Protein AF-A0A505I9N9-F1 (afdb_monomer_lite)

Radius of gyration: 28.39 Å; chains: 1; bounding box: 57×58×80 Å

Foldseek 3Di:
DDDDPPPPPDPDPVVVVCVPVVVVLVVLVVVQVVVQVVVVVVPDPDDDQPDPLSVLLVVLLVLLVCCQVVVQADDPVVSVVSLVVSLVCLVQVVSHSDSVPPDPDDDDPPPPPPPPPDDDDPDDDPPDCDPVVVVVCCLVVCVVVCCVVVNPPTCSVVVVVVVVVVPPPPDPPVPDPPDDSSVSSNVSSVVSVPDDGHYPPVCVVVVVCVVVVVVPDD

Sequence (218 aa):
MALQGVEQTILRDPALFYWIVFPITVVMILTGILRHYATVLMNNPPKPASTLAESRERLGLIRGVNLRNNASVLSKESFEMRKNYLVSAYQSGAFLKDPAMKLPFPLTIRFKSMLQSGVMTRDLDVRWVSSLSWYFLNLFGLQSVFGFILGSDNAANHMASQMASMNPAAGINPFQPGQDPDKLYQSEAENLEVIEHFCILDGVEERVLAHYAGRKSY

InterPro domains:
  IPR002809 Integral membrane protein EMC3/TMCO1-like [PF01956] (10-92)
  IPR002809 Integral membrane protein EMC3/TMCO1-like [PF01956] (100-154)
  IPR002809 Integral membrane protein EMC3/TMCO1-like [SM01415] (9-154)
  IPR008568 ER membrane protein complex subunit 3 [PIRSF010045] (6-212)
  IPR008568 ER membrane protein complex subunit 3 [PTHR13116] (100-212)

Structure (mmCIF, N/CA/C/O backbone):
data_AF-A0A505I9N9-F1
#
_entry.id   AF-A0A505I9N9-F1
#
loop_
_atom_site.group_PDB
_atom_site.id
_atom_site.type_symbol
_atom_site.label_atom_id
_atom_site.label_alt_id
_atom_site.label_comp_id
_atom_site.label_asym_id
_atom_site.label_entity_id
_atom_site.label_seq_id
_atom_site.pdbx_PDB_ins_code
_atom_site.Cartn_x
_atom_site.Cartn_y
_atom_site.Cartn_z
_atom_site.occupancy
_atom_site.B_iso_or_equiv
_atom_site.auth_seq_id
_atom_site.auth_comp_id
_atom_site.auth_asym_id
_atom_site.auth_atom_id
_atom_site.pdbx_PDB_model_num
ATOM 1 N N . MET A 1 1 ? -15.955 17.549 -60.216 1.00 35.88 1 MET A N 1
ATOM 2 C CA . MET A 1 1 ? -14.535 17.651 -60.611 1.00 35.88 1 MET A CA 1
ATOM 3 C C . MET A 1 1 ? -13.714 17.190 -59.411 1.00 35.88 1 MET A C 1
ATOM 5 O O . MET A 1 1 ? -13.469 17.977 -58.510 1.00 35.88 1 MET A O 1
ATOM 9 N N . ALA A 1 2 ? -13.463 15.882 -59.307 1.00 37.84 2 ALA A N 1
ATOM 10 C CA . ALA A 1 2 ? -12.734 15.288 -58.187 1.00 37.84 2 ALA A CA 1
ATOM 11 C C . ALA A 1 2 ? -11.258 15.175 -58.581 1.00 37.84 2 ALA A C 1
ATOM 13 O O . ALA A 1 2 ? -10.944 14.596 -59.618 1.00 37.84 2 ALA A O 1
ATOM 14 N N . LEU A 1 3 ? -10.378 15.781 -57.784 1.00 44.88 3 LEU A N 1
ATOM 15 C CA . LEU A 1 3 ? -8.932 15.707 -57.953 1.00 44.88 3 LEU A CA 1
ATOM 16 C C . LEU A 1 3 ? -8.491 14.254 -57.732 1.00 44.88 3 LEU A C 1
ATOM 18 O O . LEU A 1 3 ? -8.543 13.754 -56.610 1.00 44.88 3 LEU A O 1
ATOM 22 N N . GLN A 1 4 ? -8.092 13.576 -58.811 1.00 42.41 4 GLN A N 1
ATOM 23 C CA . GLN A 1 4 ? -7.375 12.305 -58.747 1.00 42.41 4 GLN A CA 1
ATOM 24 C C . GLN A 1 4 ? -6.098 12.519 -57.931 1.00 42.41 4 GLN A C 1
ATOM 26 O O . GLN A 1 4 ? -5.208 13.268 -58.334 1.00 42.41 4 GLN A O 1
ATOM 31 N N . GLY A 1 5 ? -6.034 11.887 -56.759 1.00 50.38 5 GLY A N 1
ATOM 32 C CA . GLY A 1 5 ? -4.816 11.810 -55.969 1.00 50.38 5 GLY A CA 1
ATOM 33 C C . GLY A 1 5 ? -3.746 11.097 -56.784 1.00 50.38 5 GLY A C 1
ATOM 34 O O . GLY A 1 5 ? -3.932 9.954 -57.191 1.00 50.38 5 GLY A O 1
ATOM 35 N N . VAL A 1 6 ? -2.646 11.792 -57.049 1.00 47.50 6 VAL A N 1
ATOM 36 C CA . VAL A 1 6 ? -1.442 11.200 -57.625 1.00 47.50 6 VAL A CA 1
ATOM 37 C C . VAL A 1 6 ? -0.911 10.193 -56.604 1.00 47.50 6 VAL A C 1
ATOM 39 O O . VAL A 1 6 ? -0.350 10.585 -55.581 1.00 47.50 6 VAL A O 1
ATOM 42 N N . GLU A 1 7 ? -1.111 8.899 -56.853 1.00 53.31 7 GLU A N 1
ATOM 43 C CA . GLU A 1 7 ? -0.366 7.843 -56.171 1.00 53.31 7 GLU A CA 1
ATOM 44 C C . GLU A 1 7 ? 1.106 8.007 -56.571 1.00 53.31 7 GLU A C 1
ATOM 46 O O . GLU A 1 7 ? 1.534 7.601 -57.650 1.00 53.31 7 GLU A O 1
ATOM 51 N N . GLN A 1 8 ? 1.896 8.685 -55.736 1.00 48.91 8 GLN A N 1
ATOM 52 C CA . GLN A 1 8 ? 3.347 8.705 -55.895 1.00 48.91 8 GLN A CA 1
ATOM 53 C C . GLN A 1 8 ? 3.897 7.323 -55.526 1.00 48.91 8 GLN A C 1
ATOM 55 O O . GLN A 1 8 ? 4.336 7.080 -54.402 1.00 48.91 8 GLN A O 1
ATOM 60 N N . THR A 1 9 ? 3.902 6.409 -56.492 1.00 51.16 9 THR A N 1
ATOM 61 C CA . THR A 1 9 ? 4.679 5.170 -56.443 1.00 51.16 9 THR A CA 1
ATOM 62 C C . THR A 1 9 ? 6.155 5.505 -56.636 1.00 51.16 9 THR A C 1
ATOM 64 O O . THR A 1 9 ? 6.711 5.371 -57.726 1.00 51.16 9 THR A O 1
ATOM 67 N N . ILE A 1 10 ? 6.813 5.971 -55.573 1.00 57.69 10 ILE A N 1
ATOM 68 C CA . ILE A 1 10 ? 8.276 5.910 -55.508 1.00 57.69 10 ILE A CA 1
ATOM 69 C C . ILE A 1 10 ? 8.641 4.424 -55.570 1.00 57.69 10 ILE A C 1
ATOM 71 O O . ILE A 1 10 ? 8.222 3.659 -54.698 1.00 57.69 10 ILE A O 1
ATOM 75 N N . LEU A 1 11 ? 9.412 4.019 -56.586 1.00 54.50 11 LEU A N 1
ATOM 76 C CA . LEU A 1 11 ? 10.089 2.721 -56.626 1.00 54.50 11 LEU A CA 1
ATOM 77 C C . LEU A 1 11 ? 11.039 2.655 -55.423 1.00 54.50 11 LEU A C 1
ATOM 79 O O . LEU A 1 11 ? 12.182 3.103 -55.477 1.00 54.50 11 LEU A O 1
ATOM 83 N N . ARG A 1 12 ? 10.536 2.165 -54.291 1.00 58.75 12 ARG A N 1
ATOM 84 C CA . ARG A 1 12 ? 11.362 1.841 -53.132 1.00 58.75 12 ARG A CA 1
ATOM 85 C C . ARG A 1 12 ? 12.052 0.532 -53.463 1.00 58.75 12 ARG A C 1
ATOM 87 O O . ARG A 1 12 ? 11.362 -0.467 -53.634 1.00 58.75 12 ARG A O 1
ATOM 94 N N . ASP A 1 13 ? 13.377 0.554 -53.579 1.00 67.44 13 ASP A N 1
ATOM 95 C CA . ASP A 1 13 ? 14.169 -0.664 -53.740 1.00 67.44 13 ASP A CA 1
ATOM 96 C C . ASP A 1 13 ? 13.852 -1.622 -52.570 1.00 67.44 13 ASP A C 1
ATOM 98 O O . ASP A 1 13 ? 14.182 -1.309 -51.417 1.00 67.44 13 ASP A O 1
ATOM 102 N N . PRO A 1 14 ? 13.176 -2.761 -52.824 1.00 67.62 14 PRO A N 1
ATOM 103 C CA . PRO A 1 14 ? 12.768 -3.681 -51.769 1.00 67.62 14 PRO A CA 1
ATOM 104 C C . PRO A 1 14 ? 13.967 -4.262 -51.022 1.00 67.62 14 PRO A C 1
ATOM 106 O O . PRO A 1 14 ? 13.861 -4.551 -49.831 1.00 67.62 14 PRO A O 1
ATOM 109 N N . ALA A 1 15 ? 15.121 -4.391 -51.685 1.00 72.12 15 ALA A N 1
ATOM 110 C CA . ALA A 1 15 ? 16.319 -4.938 -51.069 1.00 72.12 15 ALA A CA 1
ATOM 111 C C . ALA A 1 15 ? 16.782 -4.049 -49.906 1.00 72.12 15 ALA A C 1
ATOM 113 O O . ALA A 1 15 ? 16.966 -4.539 -48.793 1.00 72.12 15 ALA A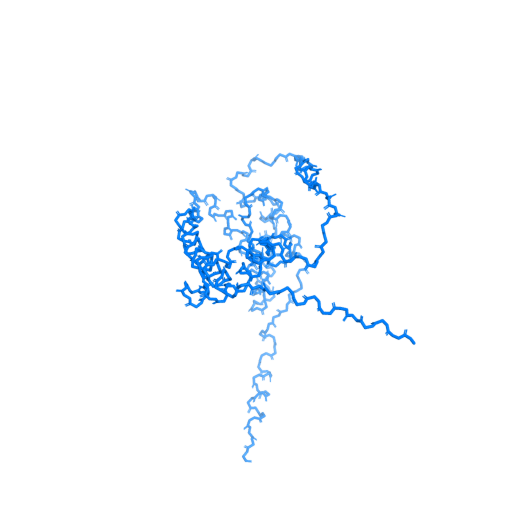 O 1
ATOM 114 N N . LEU A 1 16 ? 16.886 -2.735 -50.123 1.00 67.50 16 LEU A N 1
ATOM 115 C CA . LEU A 1 16 ? 17.290 -1.764 -49.099 1.00 67.50 16 LEU A CA 1
ATOM 116 C C . LEU A 1 16 ? 16.379 -1.786 -47.862 1.00 67.50 16 LEU A C 1
ATOM 118 O O . LEU A 1 16 ? 16.861 -1.612 -46.744 1.00 67.50 16 LEU A O 1
ATOM 122 N N . PHE A 1 17 ? 15.082 -2.062 -48.029 1.00 66.50 17 PHE A N 1
ATOM 123 C CA . PHE A 1 17 ? 14.156 -2.204 -46.904 1.00 66.50 17 PHE A CA 1
ATOM 124 C C . PHE A 1 17 ? 14.459 -3.452 -46.063 1.00 66.50 17 PHE A C 1
ATOM 126 O O . PHE A 1 17 ? 14.579 -3.338 -44.846 1.00 66.50 17 PHE A O 1
ATOM 133 N N . TYR A 1 18 ? 14.657 -4.624 -46.675 1.00 75.75 18 TYR A N 1
ATOM 134 C CA . TYR A 1 18 ? 15.000 -5.844 -45.931 1.00 75.75 18 TYR A CA 1
ATOM 135 C C . TYR A 1 18 ? 16.371 -5.747 -45.256 1.00 75.75 18 TYR A C 1
ATOM 137 O O . TYR A 1 18 ? 16.505 -6.109 -44.087 1.00 75.75 18 TYR A O 1
ATOM 145 N N . TRP A 1 19 ? 17.363 -5.194 -45.958 1.00 78.94 19 TRP A N 1
ATOM 146 C CA . TRP A 1 19 ? 18.725 -5.026 -45.447 1.00 78.94 19 TRP A CA 1
ATOM 147 C C . TRP A 1 19 ? 18.827 -4.031 -44.287 1.00 78.94 19 TRP A C 1
ATOM 149 O O . TRP A 1 19 ? 19.774 -4.118 -43.514 1.00 78.94 19 TRP A O 1
ATOM 159 N N . ILE A 1 20 ? 17.869 -3.114 -44.127 1.00 75.12 20 ILE A N 1
ATOM 160 C CA . ILE A 1 20 ? 17.857 -2.135 -43.028 1.00 75.12 20 ILE A CA 1
ATOM 161 C C . ILE A 1 20 ? 16.880 -2.550 -41.919 1.00 75.12 20 ILE A C 1
ATOM 163 O O . ILE A 1 20 ? 17.221 -2.492 -40.738 1.00 75.12 20 ILE A O 1
ATOM 167 N N . VAL A 1 21 ? 15.676 -3.012 -42.261 1.00 74.00 21 VAL A N 1
ATOM 168 C CA . VAL A 1 21 ? 14.635 -3.343 -41.275 1.00 74.00 21 VAL A CA 1
ATOM 169 C C . VAL A 1 21 ? 14.980 -4.601 -40.494 1.00 74.00 21 VAL A C 1
ATOM 171 O O . VAL A 1 21 ? 14.823 -4.608 -39.273 1.00 74.00 21 VAL A O 1
ATOM 174 N N . PHE A 1 22 ? 15.495 -5.641 -41.151 1.00 80.06 22 PHE A N 1
ATOM 175 C CA . PHE A 1 22 ? 15.833 -6.882 -40.460 1.00 80.06 22 PHE A CA 1
ATOM 176 C C . PHE A 1 22 ? 16.914 -6.656 -39.382 1.00 80.06 22 PHE A C 1
ATOM 178 O O . PHE A 1 22 ? 16.645 -6.968 -38.218 1.00 80.06 22 PHE A O 1
ATOM 185 N N . PRO A 1 23 ? 18.057 -5.995 -39.664 1.00 81.38 23 PRO A N 1
ATOM 186 C CA . PRO A 1 23 ? 19.033 -5.682 -38.618 1.00 81.38 23 PRO A CA 1
ATOM 187 C C . PRO A 1 23 ? 18.483 -4.781 -37.511 1.00 81.38 23 PRO A C 1
ATOM 189 O O . PRO A 1 23 ? 18.756 -5.029 -36.338 1.00 81.38 23 PRO A O 1
ATOM 192 N N . ILE A 1 24 ? 17.667 -3.774 -37.847 1.00 79.25 24 ILE A N 1
ATOM 193 C CA . ILE A 1 24 ? 17.071 -2.884 -36.840 1.00 79.25 24 ILE A CA 1
ATOM 194 C C . ILE A 1 24 ? 16.152 -3.667 -35.896 1.00 79.25 24 ILE A C 1
ATOM 196 O O . ILE A 1 24 ? 16.239 -3.484 -34.684 1.00 79.25 24 ILE A O 1
ATOM 200 N N . THR A 1 25 ? 15.310 -4.571 -36.406 1.00 77.25 25 THR A N 1
ATOM 201 C CA . THR A 1 25 ? 14.429 -5.391 -35.552 1.00 77.25 25 THR A CA 1
ATOM 202 C C . THR A 1 25 ? 15.217 -6.304 -34.611 1.00 77.25 25 THR A C 1
ATOM 204 O O . THR A 1 25 ? 14.901 -6.373 -33.424 1.00 77.25 25 THR A O 1
ATOM 207 N N . VAL A 1 26 ? 16.297 -6.929 -35.092 1.00 83.75 26 VAL A N 1
ATOM 208 C CA . VAL A 1 26 ? 17.175 -7.773 -34.266 1.00 83.75 26 VAL A CA 1
ATOM 209 C C . VAL A 1 26 ? 17.848 -6.953 -33.163 1.00 83.75 26 VAL A C 1
ATOM 211 O O . VAL A 1 26 ? 17.839 -7.358 -32.000 1.00 83.75 26 VAL A O 1
ATOM 214 N N . VAL A 1 27 ? 18.374 -5.770 -33.492 1.00 84.44 27 VAL A N 1
ATOM 215 C CA . VAL A 1 27 ? 18.995 -4.870 -32.509 1.00 84.44 27 VAL A CA 1
ATOM 216 C C . VAL A 1 27 ? 17.977 -4.393 -31.469 1.00 84.44 27 VAL A C 1
ATOM 218 O O . VAL A 1 27 ? 18.304 -4.362 -30.284 1.00 84.44 27 VAL A O 1
ATOM 221 N N . MET A 1 28 ? 16.735 -4.083 -31.851 1.00 80.62 28 MET A N 1
ATOM 222 C CA . MET A 1 28 ? 15.679 -3.700 -30.899 1.00 80.62 28 MET A CA 1
ATOM 223 C C . MET A 1 28 ? 15.334 -4.827 -29.918 1.00 80.62 28 MET A C 1
ATOM 225 O O . MET A 1 28 ? 15.170 -4.582 -28.723 1.00 80.62 28 MET A O 1
ATOM 229 N N . ILE A 1 29 ? 15.271 -6.074 -30.393 1.00 82.31 29 ILE A N 1
ATOM 230 C CA . ILE A 1 29 ? 15.009 -7.236 -29.532 1.00 82.31 29 ILE A CA 1
ATOM 231 C C . ILE A 1 29 ? 16.179 -7.464 -28.568 1.00 82.31 29 ILE A C 1
ATOM 233 O O . ILE A 1 29 ? 15.968 -7.586 -27.361 1.00 82.31 29 ILE A O 1
ATOM 237 N N . LEU A 1 30 ? 17.417 -7.459 -29.070 1.00 84.44 30 LEU A N 1
ATOM 238 C CA . LEU A 1 30 ? 18.616 -7.666 -28.252 1.00 84.44 30 LEU A CA 1
ATOM 239 C C . LEU A 1 30 ? 18.808 -6.562 -27.210 1.00 84.44 30 LEU A C 1
ATOM 241 O O . LEU A 1 30 ? 19.082 -6.853 -26.047 1.00 84.44 30 LEU A O 1
ATOM 245 N N . THR A 1 31 ? 18.628 -5.298 -27.597 1.00 81.44 31 THR A N 1
ATOM 246 C CA . THR A 1 31 ? 18.710 -4.166 -26.662 1.00 81.44 31 THR A CA 1
ATOM 247 C C . THR A 1 31 ? 17.589 -4.204 -25.626 1.00 81.44 31 THR A C 1
ATOM 249 O O . THR A 1 31 ? 17.839 -3.883 -24.465 1.00 81.44 31 THR A O 1
ATOM 252 N N . GLY A 1 32 ? 16.386 -4.663 -25.990 1.00 79.94 32 GLY A N 1
ATOM 253 C CA . GLY A 1 32 ? 15.288 -4.892 -25.049 1.00 79.94 32 GLY A CA 1
ATOM 254 C C . GLY A 1 32 ? 15.597 -5.983 -24.019 1.00 79.94 32 GLY A C 1
ATOM 255 O O . GLY A 1 32 ? 15.412 -5.763 -22.820 1.00 79.94 32 GLY A O 1
ATOM 256 N N . ILE A 1 33 ? 16.143 -7.120 -24.464 1.00 83.00 33 ILE A N 1
ATOM 257 C CA . ILE A 1 33 ? 16.576 -8.220 -23.586 1.00 83.00 33 ILE A CA 1
ATOM 258 C C . ILE A 1 33 ? 17.714 -7.761 -22.665 1.00 83.00 33 ILE A C 1
ATOM 260 O O . ILE A 1 33 ? 17.653 -7.962 -21.451 1.00 83.00 33 ILE A O 1
ATOM 264 N N . LEU A 1 34 ? 18.727 -7.087 -23.214 1.00 83.69 34 LEU A N 1
ATOM 265 C CA . LEU A 1 34 ? 19.848 -6.556 -22.441 1.00 83.69 34 LEU A CA 1
ATOM 266 C C . LEU A 1 34 ? 19.372 -5.553 -21.389 1.00 83.69 34 LEU A C 1
ATOM 268 O O . LEU A 1 34 ? 19.770 -5.640 -20.230 1.00 83.69 34 LEU A O 1
ATOM 272 N N . ARG A 1 35 ? 18.485 -4.626 -21.769 1.00 78.75 35 ARG A N 1
ATOM 273 C CA . ARG A 1 35 ? 17.885 -3.669 -20.837 1.00 78.75 35 ARG A CA 1
ATOM 274 C C . ARG A 1 35 ? 17.106 -4.381 -19.736 1.00 78.75 35 ARG A C 1
ATOM 276 O O . ARG A 1 35 ? 17.179 -3.943 -18.589 1.00 78.75 35 ARG A O 1
ATOM 283 N N . HIS A 1 36 ? 16.366 -5.444 -20.055 1.00 78.88 36 HIS A N 1
ATOM 284 C CA . HIS A 1 36 ? 15.652 -6.225 -19.048 1.00 78.88 36 HIS A CA 1
ATOM 285 C C . HIS A 1 36 ? 16.609 -6.809 -18.013 1.00 78.88 36 HIS A C 1
ATOM 287 O O . HIS A 1 36 ? 16.439 -6.526 -16.828 1.00 78.88 36 HIS A O 1
ATOM 293 N N . TYR A 1 37 ? 17.652 -7.519 -18.444 1.00 82.38 37 TYR A N 1
ATOM 294 C CA . TYR A 1 37 ? 18.636 -8.075 -17.518 1.00 82.38 37 TYR A CA 1
ATOM 295 C C . TYR A 1 37 ? 19.393 -6.988 -16.751 1.00 82.38 37 TYR A C 1
ATOM 297 O O . TYR A 1 37 ? 19.561 -7.113 -15.542 1.00 82.38 37 TYR A O 1
ATOM 305 N N . ALA A 1 38 ? 19.767 -5.882 -17.399 1.00 82.06 38 ALA A N 1
ATOM 306 C CA . ALA A 1 38 ? 20.382 -4.741 -16.723 1.00 82.06 38 ALA A CA 1
ATOM 307 C C . ALA A 1 38 ? 19.460 -4.150 -15.643 1.00 82.06 38 ALA A C 1
ATOM 309 O O . ALA A 1 38 ? 19.907 -3.886 -14.533 1.00 82.06 38 ALA A O 1
ATOM 310 N N . THR A 1 39 ? 18.162 -4.004 -15.924 1.00 78.06 39 THR A N 1
ATOM 311 C CA . THR A 1 39 ? 17.183 -3.494 -14.951 1.00 78.06 39 THR A CA 1
ATOM 312 C C . THR A 1 39 ? 16.992 -4.471 -13.795 1.00 78.06 39 THR A C 1
ATOM 314 O O . THR A 1 39 ? 16.967 -4.045 -12.650 1.00 78.06 39 THR A O 1
ATOM 317 N N . VAL A 1 40 ? 16.911 -5.776 -14.066 1.00 77.19 40 VAL A N 1
ATOM 318 C CA . VAL A 1 40 ? 16.809 -6.805 -13.018 1.00 77.19 40 VAL A CA 1
ATOM 319 C C . VAL A 1 40 ? 18.045 -6.794 -12.117 1.00 77.19 40 VAL A C 1
ATOM 321 O O . VAL A 1 40 ? 17.909 -6.867 -10.902 1.00 77.19 40 VAL A O 1
ATOM 324 N N . LEU A 1 41 ? 19.239 -6.631 -12.692 1.00 77.75 41 LEU A N 1
ATOM 325 C CA . LEU A 1 41 ? 20.490 -6.541 -11.935 1.00 77.75 41 LEU A CA 1
ATOM 326 C C . LEU A 1 41 ? 20.612 -5.235 -11.136 1.00 77.75 41 LEU A C 1
ATOM 328 O O . LEU A 1 41 ? 21.221 -5.223 -10.070 1.00 77.75 41 LEU A O 1
ATOM 332 N N . MET A 1 42 ? 20.045 -4.136 -11.638 1.00 77.81 42 MET A N 1
ATOM 333 C CA . MET A 1 42 ? 20.044 -2.835 -10.958 1.00 77.81 42 MET A CA 1
ATOM 334 C C . MET A 1 42 ? 18.906 -2.684 -9.941 1.00 77.81 42 MET A C 1
ATOM 336 O O . MET A 1 42 ? 18.987 -1.830 -9.051 1.00 77.81 42 MET A O 1
ATOM 340 N N . ASN A 1 43 ? 17.854 -3.496 -10.051 1.00 75.50 43 ASN A N 1
ATOM 341 C CA . ASN A 1 43 ? 16.752 -3.533 -9.104 1.00 75.50 43 ASN A CA 1
ATOM 342 C C . ASN A 1 43 ? 17.232 -4.180 -7.807 1.00 75.50 43 ASN A C 1
ATOM 344 O O . ASN A 1 43 ? 17.130 -5.386 -7.598 1.00 75.50 43 ASN A O 1
ATOM 348 N N . ASN A 1 44 ? 17.731 -3.348 -6.899 1.00 69.62 44 ASN A N 1
ATOM 349 C CA . ASN A 1 44 ? 17.938 -3.777 -5.528 1.00 69.62 44 ASN A CA 1
ATOM 350 C C . ASN A 1 44 ? 16.568 -4.122 -4.928 1.00 69.62 44 ASN A C 1
ATOM 352 O O . ASN A 1 44 ? 15.675 -3.263 -4.962 1.00 69.62 44 ASN A O 1
ATOM 356 N N . PRO A 1 45 ? 16.374 -5.330 -4.366 1.00 65.06 45 PRO A N 1
ATOM 357 C CA . PRO A 1 45 ? 15.158 -5.618 -3.624 1.00 65.06 45 PRO A CA 1
ATOM 358 C C . PRO A 1 45 ? 14.981 -4.539 -2.547 1.00 65.06 45 PRO A C 1
ATOM 360 O O . PRO A 1 45 ? 15.978 -4.089 -1.964 1.00 65.06 45 PRO A O 1
ATOM 363 N N . PRO A 1 46 ? 13.742 -4.076 -2.298 1.00 61.81 46 PRO A N 1
ATOM 364 C CA . PRO A 1 46 ? 13.493 -3.046 -1.302 1.00 61.81 46 PRO A CA 1
ATOM 365 C C . PRO A 1 46 ? 14.116 -3.499 0.015 1.00 61.81 46 PRO A C 1
ATOM 367 O O . PRO A 1 46 ? 13.790 -4.583 0.506 1.00 61.81 46 PRO A O 1
ATOM 370 N N . LYS A 1 47 ? 15.055 -2.697 0.541 1.00 59.47 47 LYS A N 1
ATOM 371 C CA . LYS A 1 47 ? 15.820 -3.057 1.738 1.00 59.47 47 LYS A CA 1
ATOM 372 C C . LYS A 1 47 ? 14.834 -3.504 2.825 1.00 59.47 47 LYS A C 1
ATOM 374 O O . LYS A 1 47 ? 13.886 -2.757 3.105 1.00 59.47 47 LYS A O 1
ATOM 379 N N . PRO A 1 48 ? 15.003 -4.702 3.416 1.00 62.09 48 PRO A N 1
ATOM 380 C CA . PRO A 1 48 ? 14.214 -5.065 4.582 1.00 62.09 48 PRO A CA 1
ATOM 381 C C . PRO A 1 48 ? 14.440 -3.996 5.656 1.00 62.09 48 PRO A C 1
ATOM 383 O O . PRO A 1 48 ? 15.512 -3.388 5.708 1.00 62.09 48 PRO A O 1
ATOM 386 N N . ALA A 1 49 ? 13.411 -3.724 6.460 1.00 64.12 49 ALA A N 1
ATOM 387 C CA . ALA A 1 49 ? 13.481 -2.693 7.491 1.00 64.12 49 ALA A CA 1
ATOM 388 C C . ALA A 1 49 ? 14.737 -2.907 8.346 1.00 64.12 49 ALA A C 1
ATOM 390 O O . ALA A 1 49 ? 14.947 -3.996 8.880 1.00 64.12 49 ALA A O 1
ATOM 391 N N . SER A 1 50 ? 15.587 -1.885 8.424 1.00 66.81 50 SER A N 1
ATOM 392 C CA . SER A 1 50 ? 16.915 -2.012 9.030 1.00 66.81 50 SER A CA 1
ATOM 393 C C . SER A 1 50 ? 16.851 -2.025 10.558 1.00 66.81 50 SER A C 1
ATOM 395 O O . SER A 1 50 ? 17.764 -2.507 11.222 1.00 66.81 50 SER A O 1
ATOM 397 N N . THR A 1 51 ? 15.744 -1.528 11.120 1.00 81.69 51 THR A N 1
ATOM 398 C CA . THR A 1 51 ? 15.500 -1.435 12.562 1.00 81.69 51 THR A CA 1
ATOM 399 C C . THR A 1 51 ? 14.077 -1.866 12.919 1.00 81.69 51 THR A C 1
ATOM 401 O O . THR A 1 51 ? 13.157 -1.782 12.102 1.00 81.69 51 THR A O 1
ATOM 404 N N . LEU A 1 52 ? 13.872 -2.283 14.174 1.00 78.69 52 LEU A N 1
ATOM 405 C CA . LEU A 1 52 ? 12.544 -2.620 14.708 1.00 78.69 52 LEU A CA 1
ATOM 406 C C . LEU A 1 52 ? 11.574 -1.425 14.647 1.00 78.69 52 LEU A C 1
ATOM 408 O O . LEU A 1 52 ? 10.376 -1.593 14.446 1.00 78.69 52 LEU A O 1
ATOM 412 N N . ALA A 1 53 ? 12.092 -0.207 14.805 1.00 79.94 53 ALA A N 1
ATOM 413 C CA . ALA A 1 53 ? 11.293 1.009 14.730 1.00 79.94 53 ALA A CA 1
ATOM 414 C C . ALA A 1 53 ? 10.759 1.249 13.306 1.00 79.94 53 ALA A C 1
ATOM 416 O O . ALA A 1 53 ? 9.575 1.521 13.141 1.00 79.94 53 ALA A O 1
ATOM 417 N N . GLU A 1 54 ? 11.592 1.050 12.279 1.00 80.12 54 GLU A N 1
ATOM 418 C CA . GLU A 1 54 ? 11.168 1.120 10.871 1.00 80.12 54 GLU A CA 1
ATOM 419 C C . GLU A 1 54 ? 10.188 0.004 10.496 1.00 80.12 54 GLU A C 1
ATOM 421 O O . GLU A 1 54 ? 9.241 0.232 9.742 1.00 80.12 54 GLU A O 1
ATOM 426 N N . SER A 1 55 ? 10.389 -1.214 11.013 1.00 79.94 55 SER A N 1
ATOM 427 C CA . SER A 1 55 ? 9.469 -2.320 10.732 1.00 79.94 55 SER A CA 1
ATOM 428 C C . SER A 1 55 ? 8.107 -2.076 11.375 1.00 79.94 55 SER A C 1
ATOM 430 O O . SER A 1 55 ? 7.080 -2.304 10.740 1.00 79.94 55 SER A O 1
ATOM 432 N N . ARG A 1 56 ? 8.088 -1.547 12.602 1.00 84.69 56 ARG A N 1
ATOM 433 C CA . ARG A 1 56 ? 6.870 -1.138 13.299 1.00 84.69 56 ARG A CA 1
ATOM 434 C C . ARG A 1 56 ? 6.148 -0.017 12.564 1.00 84.69 56 ARG A C 1
ATOM 436 O O . ARG A 1 56 ? 4.934 -0.104 12.421 1.00 84.69 56 ARG A O 1
ATOM 443 N N . GLU A 1 57 ? 6.878 0.981 12.073 1.00 83.00 57 GLU A N 1
ATOM 444 C CA . GLU A 1 57 ? 6.304 2.073 11.286 1.00 83.00 57 GLU A CA 1
ATOM 445 C C . GLU A 1 57 ? 5.619 1.505 10.021 1.00 83.00 57 GLU A C 1
ATOM 447 O O . GLU A 1 57 ? 4.423 1.686 9.764 1.00 83.00 57 GLU A O 1
ATOM 452 N N . ARG A 1 58 ? 6.332 0.643 9.294 1.00 82.06 58 ARG A N 1
ATOM 453 C CA . ARG A 1 58 ? 5.800 -0.027 8.104 1.00 82.06 58 ARG A CA 1
ATOM 454 C C . ARG A 1 58 ? 4.582 -0.897 8.361 1.00 82.06 58 ARG A C 1
ATOM 456 O O . ARG A 1 58 ? 3.574 -0.776 7.664 1.00 82.06 58 ARG A O 1
ATOM 463 N N . LEU A 1 59 ? 4.659 -1.778 9.346 1.00 85.75 59 LEU A N 1
ATOM 464 C CA . LEU A 1 59 ? 3.573 -2.699 9.665 1.00 85.75 59 LEU A CA 1
ATOM 465 C C . LEU A 1 59 ? 2.386 -1.980 10.309 1.00 85.75 59 LEU A C 1
ATOM 467 O O . LEU A 1 59 ? 1.247 -2.388 10.095 1.00 85.75 59 LEU A O 1
ATOM 471 N N . GLY A 1 60 ? 2.638 -0.899 11.049 1.00 87.62 60 GLY A N 1
ATOM 472 C CA . GLY A 1 60 ? 1.612 -0.065 11.663 1.00 87.62 60 GLY A CA 1
ATOM 473 C C . GLY A 1 60 ? 0.655 0.509 10.626 1.00 87.62 60 GLY A C 1
ATOM 474 O O . GLY A 1 60 ? -0.554 0.436 10.825 1.00 87.62 60 GLY A O 1
ATOM 475 N N . LEU A 1 61 ? 1.171 0.998 9.495 1.00 87.06 61 LEU A N 1
ATOM 476 C CA . LEU A 1 61 ? 0.344 1.535 8.410 1.00 87.06 61 LEU A CA 1
ATOM 477 C C . LEU A 1 61 ? -0.382 0.422 7.638 1.00 87.06 61 LEU A C 1
ATOM 479 O O . LEU A 1 61 ? -1.585 0.506 7.406 1.00 87.06 61 LEU A O 1
ATOM 483 N N . ILE A 1 62 ? 0.323 -0.670 7.315 1.00 89.00 62 ILE A N 1
ATOM 484 C CA . ILE A 1 62 ? -0.268 -1.842 6.641 1.00 89.00 62 ILE A CA 1
ATOM 485 C C . ILE A 1 62 ? -1.427 -2.422 7.461 1.00 89.00 62 ILE A C 1
ATOM 487 O O . ILE A 1 62 ? -2.433 -2.855 6.902 1.00 89.00 62 ILE A O 1
ATOM 491 N N . ARG A 1 63 ? -1.319 -2.410 8.793 1.00 90.25 63 ARG A N 1
ATOM 492 C CA . ARG A 1 63 ? -2.382 -2.869 9.689 1.00 90.25 63 ARG A CA 1
ATOM 493 C C . ARG A 1 63 ? -3.665 -2.043 9.549 1.00 90.25 63 ARG A C 1
ATOM 495 O O . ARG A 1 63 ? -4.736 -2.645 9.565 1.00 90.25 63 ARG A O 1
ATOM 502 N N . GLY A 1 64 ? -3.566 -0.721 9.393 1.00 89.75 64 GLY A N 1
ATOM 503 C CA . GLY A 1 64 ? -4.716 0.162 9.150 1.00 89.75 64 GLY A CA 1
ATOM 504 C C . GLY A 1 64 ? -5.396 -0.150 7.823 1.00 89.75 64 GLY A C 1
ATOM 505 O O . GLY A 1 64 ? -6.586 -0.464 7.797 1.00 89.75 64 GLY A O 1
ATOM 506 N N . VAL A 1 65 ? -4.597 -0.242 6.757 1.00 90.06 65 VAL A N 1
ATOM 507 C CA . VAL A 1 65 ? -5.083 -0.588 5.413 1.00 90.06 65 VAL A CA 1
ATOM 508 C C . VAL A 1 65 ? -5.775 -1.953 5.407 1.00 90.06 65 VAL A C 1
ATOM 510 O O . VAL A 1 65 ? -6.859 -2.111 4.845 1.00 90.06 65 VAL A O 1
ATOM 513 N N . ASN A 1 66 ? -5.185 -2.946 6.074 1.00 90.75 66 ASN A N 1
ATOM 514 C CA . ASN A 1 66 ? -5.768 -4.280 6.183 1.00 90.75 66 ASN A CA 1
ATOM 515 C C . ASN A 1 66 ? -7.067 -4.284 6.992 1.00 90.75 66 ASN A C 1
ATOM 517 O O . ASN A 1 66 ? -7.986 -5.018 6.627 1.00 90.75 66 ASN A O 1
ATOM 521 N N . LEU A 1 67 ? -7.152 -3.486 8.064 1.00 91.38 67 LEU A N 1
ATOM 522 C CA . LEU A 1 67 ? -8.379 -3.343 8.844 1.00 91.38 67 LEU A CA 1
ATOM 523 C C . LEU A 1 67 ? -9.490 -2.729 7.993 1.00 91.38 67 LEU A C 1
ATOM 525 O O . LEU A 1 67 ? -10.592 -3.261 8.013 1.00 91.38 67 LEU A O 1
ATOM 529 N N . ARG A 1 68 ? -9.203 -1.677 7.214 1.00 89.94 68 ARG A N 1
ATOM 530 C CA . ARG A 1 68 ? -10.178 -1.066 6.299 1.00 89.94 68 ARG A CA 1
ATOM 531 C C . ARG A 1 68 ? -10.666 -2.053 5.247 1.00 89.94 68 ARG A C 1
ATOM 533 O O . ARG A 1 68 ? -11.866 -2.222 5.068 1.00 89.94 68 ARG A O 1
ATOM 540 N N . ASN A 1 69 ? -9.738 -2.712 4.559 1.00 90.69 69 ASN A N 1
ATOM 541 C CA . ASN A 1 69 ? -10.073 -3.562 3.418 1.00 90.69 69 ASN A CA 1
ATOM 542 C C . ASN A 1 69 ? -10.807 -4.851 3.827 1.00 90.69 69 ASN A C 1
ATOM 544 O O . ASN A 1 69 ? -11.551 -5.403 3.025 1.00 90.69 69 ASN A O 1
ATOM 548 N N . ASN A 1 70 ? -10.606 -5.331 5.062 1.00 91.19 70 ASN A N 1
ATOM 549 C CA . ASN A 1 70 ? -11.176 -6.588 5.561 1.00 91.19 70 ASN A CA 1
ATOM 550 C C . ASN A 1 70 ? -12.087 -6.388 6.789 1.00 91.19 70 ASN A C 1
ATOM 552 O O . ASN A 1 70 ? -12.309 -7.326 7.557 1.00 91.19 70 ASN A O 1
ATOM 556 N N . ALA A 1 71 ? -12.608 -5.174 6.996 1.00 90.19 71 ALA A N 1
ATOM 557 C CA . ALA A 1 71 ? -13.455 -4.824 8.142 1.00 90.19 71 ALA A CA 1
ATOM 558 C C . ALA A 1 71 ? -14.721 -5.687 8.232 1.00 90.19 71 ALA A C 1
ATOM 560 O O . ALA A 1 71 ? -15.224 -5.964 9.321 1.00 90.19 71 ALA A O 1
ATOM 561 N N . SER A 1 72 ? -15.204 -6.134 7.075 1.00 90.25 72 SER A N 1
ATOM 562 C CA . SER A 1 72 ? -16.499 -6.775 6.902 1.00 90.25 72 SER A CA 1
ATOM 563 C C . SER A 1 72 ? -16.615 -8.177 7.501 1.00 90.25 72 SER A C 1
ATOM 565 O O . SER A 1 72 ? -17.714 -8.693 7.671 1.00 90.25 72 SER A O 1
ATOM 567 N N . VAL A 1 73 ? -15.492 -8.805 7.849 1.00 91.88 73 VAL A N 1
ATOM 568 C CA . VAL A 1 73 ? -15.459 -10.134 8.486 1.00 91.88 73 VAL A CA 1
ATOM 569 C C . VAL A 1 73 ? -15.517 -10.031 10.016 1.00 91.88 73 VAL A C 1
ATOM 571 O O . VAL A 1 73 ? -15.762 -11.018 10.706 1.00 91.88 73 VAL A O 1
ATOM 574 N N . LEU A 1 74 ? -15.271 -8.844 10.573 1.00 92.19 74 LEU A N 1
ATOM 575 C CA . LEU A 1 74 ? -15.217 -8.632 12.016 1.00 92.19 74 LEU A CA 1
ATOM 576 C C . LEU A 1 74 ? -16.598 -8.309 12.578 1.00 92.19 74 LEU A C 1
ATOM 578 O O . LEU A 1 74 ? -17.385 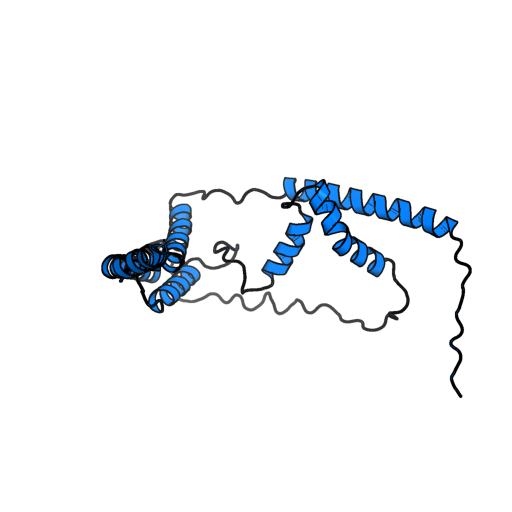-7.617 11.937 1.00 92.19 74 LEU A O 1
ATOM 582 N N . SER A 1 75 ? -16.850 -8.726 13.822 1.00 92.19 75 SER A N 1
ATOM 583 C CA . SER A 1 75 ? -17.982 -8.202 14.585 1.00 92.19 75 SER A CA 1
ATOM 584 C C . SER A 1 75 ? -17.809 -6.701 14.824 1.00 92.19 75 SER A C 1
ATOM 586 O O . SER A 1 75 ? -16.682 -6.200 14.923 1.00 92.19 75 SER A O 1
ATOM 588 N N . LYS A 1 76 ? -18.931 -5.988 14.956 1.00 91.19 76 LYS A N 1
ATOM 589 C CA . LYS A 1 76 ? -18.951 -4.532 15.148 1.00 91.19 76 LYS A CA 1
ATOM 590 C C . LYS A 1 76 ? -18.095 -4.081 16.331 1.00 91.19 76 LYS A C 1
ATOM 592 O O . LYS A 1 76 ? -17.244 -3.212 16.179 1.00 91.19 76 LYS A O 1
ATOM 597 N N . GLU A 1 77 ? -18.234 -4.752 17.470 1.00 92.69 77 GLU A N 1
ATOM 598 C CA . GLU A 1 77 ? -17.458 -4.463 18.681 1.00 92.69 77 GLU A CA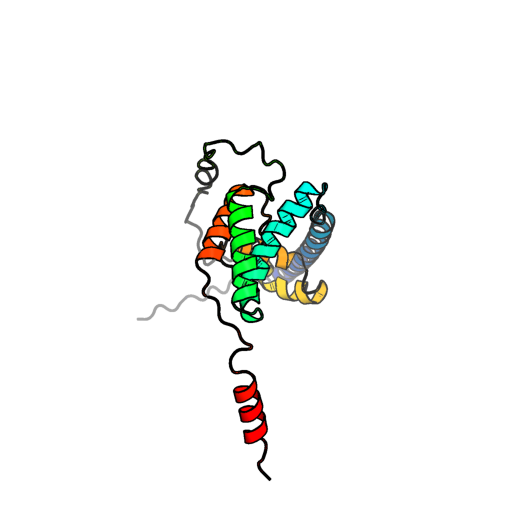 1
ATOM 599 C C . GLU A 1 77 ? -15.944 -4.651 18.467 1.00 92.69 77 GLU A C 1
ATOM 601 O O . GLU A 1 77 ? -15.135 -3.799 18.841 1.00 92.69 77 GLU A O 1
ATOM 606 N N . SER A 1 78 ? -15.537 -5.747 17.811 1.00 92.94 78 SER A N 1
ATOM 607 C CA . SER A 1 78 ? -14.120 -6.017 17.541 1.00 92.94 78 SER A CA 1
ATOM 608 C C . SER A 1 78 ? -13.524 -5.001 16.567 1.00 92.94 78 SER A C 1
ATOM 610 O O . SER A 1 78 ? -12.374 -4.581 16.730 1.00 92.94 78 SER A O 1
ATOM 612 N N . PHE A 1 79 ? -14.301 -4.596 15.560 1.00 94.44 79 PHE A N 1
ATOM 613 C CA . PHE A 1 79 ? -13.906 -3.557 14.620 1.00 94.44 79 PHE A CA 1
ATOM 614 C C . PHE A 1 79 ? -13.746 -2.203 15.318 1.00 94.44 79 PHE A C 1
ATOM 616 O O . PHE A 1 79 ? -12.691 -1.588 15.180 1.00 94.44 79 PHE A O 1
ATOM 623 N N . GLU A 1 80 ? -14.728 -1.770 16.111 1.00 93.69 80 GLU A N 1
ATOM 624 C CA . GLU A 1 80 ? -14.695 -0.487 16.821 1.00 93.69 80 GLU A CA 1
ATOM 625 C C . GLU A 1 80 ? -13.513 -0.397 17.794 1.00 93.69 80 GLU A C 1
ATOM 627 O O . GLU A 1 80 ? -12.778 0.591 17.769 1.00 93.69 80 GLU A O 1
ATOM 632 N N . MET A 1 81 ? -13.239 -1.450 18.576 1.00 94.38 81 MET A N 1
ATOM 633 C CA . MET A 1 81 ? -12.058 -1.486 19.450 1.00 94.38 81 MET A CA 1
ATOM 634 C C . MET A 1 81 ? -10.748 -1.320 18.669 1.00 94.38 81 MET A C 1
ATOM 636 O O . MET A 1 81 ? -9.870 -0.550 19.066 1.00 94.38 81 MET A O 1
ATOM 640 N N . ARG A 1 82 ? -10.599 -2.032 17.543 1.00 94.62 82 ARG A N 1
ATOM 641 C CA . ARG A 1 82 ? -9.387 -1.964 16.708 1.00 94.62 82 ARG A CA 1
ATOM 642 C C . ARG A 1 82 ? -9.260 -0.617 16.008 1.00 94.62 82 ARG A C 1
ATOM 644 O O . ARG A 1 82 ? -8.149 -0.094 15.939 1.00 94.62 82 ARG A O 1
ATOM 651 N N . LYS A 1 83 ? -10.374 -0.055 15.532 1.00 94.06 83 LYS A N 1
ATOM 652 C CA . LYS A 1 83 ? -10.446 1.279 14.932 1.00 94.06 83 LYS A CA 1
ATOM 653 C C . LYS A 1 83 ? -9.979 2.329 15.933 1.00 94.06 83 LYS A C 1
ATOM 655 O O . LYS A 1 83 ? -9.022 3.040 15.653 1.00 94.06 83 LYS A O 1
ATOM 660 N N . ASN A 1 84 ? -10.574 2.358 17.124 1.00 94.12 84 ASN A N 1
ATOM 661 C CA . ASN A 1 84 ? -10.262 3.348 18.156 1.00 94.12 84 ASN A CA 1
ATOM 662 C C . ASN A 1 84 ? -8.797 3.260 18.616 1.00 94.12 84 ASN A C 1
ATOM 664 O O . ASN A 1 84 ? -8.127 4.283 18.768 1.00 94.12 84 ASN A O 1
ATOM 668 N N . TYR A 1 85 ? -8.265 2.043 18.780 1.00 94.50 85 TYR A N 1
ATOM 669 C CA . TYR A 1 85 ? -6.849 1.833 19.090 1.00 94.50 85 TYR A CA 1
ATOM 670 C C . TYR A 1 85 ? -5.920 2.364 17.986 1.00 94.50 85 TYR A C 1
ATOM 672 O O . TYR A 1 85 ? -4.934 3.032 18.285 1.00 94.50 85 TYR A O 1
ATOM 680 N N . LEU A 1 86 ? -6.211 2.081 16.711 1.00 92.88 86 LEU A N 1
ATOM 681 C CA . LEU A 1 86 ? -5.353 2.519 15.606 1.00 92.88 86 LEU A CA 1
ATOM 682 C C . LEU A 1 86 ? -5.433 4.027 15.373 1.00 92.88 86 LEU A C 1
ATOM 684 O O . LEU A 1 86 ? -4.392 4.657 15.234 1.00 92.88 86 LEU A O 1
ATOM 688 N N . VAL A 1 87 ? -6.633 4.609 15.399 1.00 91.94 87 VAL A N 1
ATOM 689 C CA . VAL A 1 87 ? -6.842 6.055 15.231 1.00 91.94 87 VAL A CA 1
ATOM 690 C C . VAL A 1 87 ? -6.095 6.834 16.316 1.00 91.94 87 VAL A C 1
ATOM 692 O O . VAL A 1 87 ? -5.295 7.715 16.004 1.00 91.94 87 VAL A O 1
ATOM 695 N N . SER A 1 88 ? -6.260 6.452 17.587 1.00 91.81 88 SER A N 1
ATOM 696 C CA . SER A 1 88 ? -5.544 7.099 18.699 1.00 91.81 88 SER A CA 1
ATOM 697 C C . SER A 1 88 ? -4.022 6.932 18.599 1.00 91.81 88 SER A C 1
ATOM 699 O O . SER A 1 88 ? -3.268 7.876 18.852 1.00 91.81 88 SER A O 1
ATOM 701 N N . ALA A 1 89 ? -3.540 5.760 18.178 1.00 89.62 89 ALA A N 1
ATOM 702 C CA . ALA A 1 89 ? -2.116 5.504 17.975 1.00 89.62 89 ALA A CA 1
ATOM 703 C C . ALA A 1 89 ? -1.519 6.272 16.774 1.00 89.62 89 ALA A C 1
ATOM 705 O O . ALA A 1 89 ? -0.360 6.683 16.831 1.00 89.62 89 ALA A O 1
ATOM 706 N N . TYR A 1 90 ? -2.292 6.508 15.710 1.00 90.06 90 TYR A N 1
ATOM 707 C CA . TYR A 1 90 ? -1.886 7.334 14.569 1.00 90.06 90 TYR A CA 1
ATOM 708 C C . TYR A 1 90 ? -1.842 8.820 14.925 1.00 90.06 90 TYR A C 1
ATOM 710 O O . TYR A 1 90 ? -0.835 9.475 14.668 1.00 90.06 90 TYR A O 1
ATOM 718 N N . GLN A 1 91 ? -2.867 9.338 15.605 1.00 87.06 91 GLN A N 1
ATOM 719 C CA . GLN A 1 91 ? -2.919 10.741 16.038 1.00 87.06 91 GLN A CA 1
ATOM 720 C C . GLN A 1 91 ? -1.795 11.086 17.031 1.00 87.06 91 GLN A C 1
ATOM 722 O O . GLN A 1 91 ? -1.154 12.139 16.931 1.00 87.06 91 GLN A O 1
ATOM 727 N N . SER A 1 92 ? -1.506 10.173 17.962 1.00 85.50 92 SER A N 1
ATOM 728 C CA . SER A 1 92 ? -0.402 10.323 18.919 1.00 85.50 92 SER A CA 1
ATOM 729 C C . SER A 1 92 ? 0.987 10.137 18.297 1.00 85.50 92 SER A C 1
ATOM 731 O O . SER A 1 92 ? 1.981 10.466 18.939 1.00 85.50 92 SER A O 1
ATOM 733 N N . GLY A 1 93 ? 1.089 9.643 17.056 1.00 82.88 93 GLY A N 1
ATOM 734 C CA . GLY A 1 93 ? 2.371 9.325 16.422 1.00 82.88 93 GLY A CA 1
ATOM 735 C C . GLY A 1 93 ? 3.083 8.133 17.069 1.00 82.88 93 GLY A C 1
ATOM 736 O O . GLY A 1 93 ? 4.295 7.981 16.920 1.00 82.88 93 GLY A O 1
ATOM 737 N N . ALA A 1 94 ? 2.354 7.267 17.783 1.00 82.56 94 ALA A N 1
ATOM 738 C CA . ALA A 1 94 ? 2.931 6.178 18.565 1.00 82.56 94 ALA A CA 1
ATOM 739 C C . ALA A 1 94 ? 3.760 5.207 17.716 1.00 82.56 94 ALA A C 1
ATOM 741 O O . ALA A 1 94 ? 4.697 4.618 18.249 1.00 82.56 94 ALA A O 1
ATOM 742 N N . PHE A 1 95 ? 3.443 5.038 16.426 1.00 82.69 95 PHE A N 1
ATOM 743 C CA . PHE A 1 95 ? 4.137 4.129 15.504 1.00 82.69 95 PHE A CA 1
ATOM 744 C C . PHE A 1 95 ? 5.331 4.740 14.760 1.00 82.69 95 PHE A C 1
ATOM 746 O O . PHE A 1 95 ? 6.070 3.982 14.132 1.00 82.69 95 PHE A O 1
ATOM 753 N N . LEU A 1 96 ? 5.560 6.053 14.871 1.00 81.88 96 LEU A N 1
ATOM 754 C CA . LEU A 1 96 ? 6.686 6.729 14.222 1.00 81.88 96 LEU A CA 1
ATOM 755 C C . LEU A 1 96 ? 8.031 6.194 14.731 1.00 81.88 96 LEU A C 1
ATOM 757 O O . LEU A 1 96 ? 8.156 5.765 15.884 1.00 81.88 96 LEU A O 1
ATOM 761 N N . LYS A 1 97 ? 9.051 6.224 13.869 1.00 72.62 97 LYS A N 1
ATOM 762 C CA . LYS A 1 97 ? 10.421 5.816 14.209 1.00 72.62 97 LYS A CA 1
ATOM 763 C C . LYS A 1 97 ? 11.024 6.657 15.342 1.00 72.62 97 LYS A C 1
ATOM 765 O O . LYS A 1 97 ? 11.755 6.110 16.163 1.00 72.62 97 LYS A O 1
ATOM 770 N N . ASP A 1 98 ? 10.695 7.947 15.396 1.00 71.25 98 ASP A N 1
ATOM 771 C CA . ASP A 1 98 ? 11.088 8.866 16.467 1.00 71.25 98 ASP A CA 1
ATOM 772 C C . ASP A 1 98 ? 9.877 9.701 16.934 1.00 71.25 98 ASP A C 1
ATOM 774 O O . ASP A 1 98 ? 9.510 10.679 16.277 1.00 71.25 98 ASP A O 1
ATOM 778 N N . PRO A 1 99 ? 9.219 9.330 18.048 1.00 60.47 99 PRO A N 1
ATOM 779 C CA . PRO A 1 99 ? 8.051 10.050 18.549 1.00 60.47 99 PRO A CA 1
ATOM 780 C C . PRO A 1 99 ? 8.378 11.454 19.096 1.00 60.47 99 PRO A C 1
ATOM 782 O O . PRO A 1 99 ? 7.456 12.238 19.311 1.00 60.47 99 PRO A O 1
ATOM 785 N N . ALA A 1 100 ? 9.657 11.801 19.306 1.00 56.81 100 ALA A N 1
ATOM 786 C CA . ALA A 1 100 ? 10.074 13.110 19.817 1.00 56.81 100 ALA A CA 1
ATOM 787 C C . ALA A 1 100 ? 10.318 14.159 18.712 1.00 56.81 100 ALA A C 1
ATOM 789 O O . ALA A 1 100 ? 10.390 15.352 19.004 1.00 56.81 100 ALA A O 1
ATOM 790 N N . MET A 1 101 ? 10.405 13.751 17.440 1.00 52.50 101 MET A N 1
ATOM 791 C CA . MET A 1 101 ? 10.709 14.633 16.301 1.00 52.50 101 MET A CA 1
ATOM 792 C C . MET A 1 101 ? 9.446 15.179 15.605 1.00 52.50 101 MET A C 1
ATOM 794 O O . MET A 1 101 ? 9.427 15.399 14.394 1.00 52.50 101 MET A O 1
ATOM 798 N N . LYS A 1 102 ? 8.360 15.409 16.353 1.00 50.91 102 LYS A N 1
ATOM 799 C CA . LYS A 1 102 ? 7.155 16.064 15.823 1.00 50.91 102 LYS A CA 1
ATOM 800 C C . LYS A 1 102 ? 7.409 17.575 15.757 1.00 50.91 102 LYS A C 1
ATOM 802 O O . LYS A 1 102 ? 7.146 18.311 16.703 1.00 50.91 102 LYS A O 1
ATOM 807 N N . LEU A 1 103 ? 8.008 18.033 14.657 1.00 49.72 103 LEU A N 1
ATOM 808 C CA . LEU A 1 103 ? 8.231 19.459 14.408 1.00 49.72 103 LEU A CA 1
ATOM 809 C C . LEU A 1 103 ? 6.872 20.172 14.239 1.00 49.72 103 LEU A C 1
ATOM 811 O O . LEU A 1 103 ? 6.044 19.716 13.451 1.00 49.72 103 LEU A O 1
ATOM 815 N N . PRO A 1 104 ? 6.622 21.294 14.938 1.00 47.97 104 PRO A N 1
ATOM 816 C CA . PRO A 1 104 ? 5.302 21.931 15.017 1.00 47.97 104 PRO A CA 1
ATOM 817 C C . PRO A 1 104 ? 4.868 22.694 13.751 1.00 47.97 104 PRO A C 1
ATOM 819 O O . PRO A 1 104 ? 3.908 23.460 13.800 1.00 47.97 104 PRO A O 1
ATOM 822 N N . PHE A 1 105 ? 5.550 22.527 12.615 1.00 41.84 105 PHE A N 1
ATOM 823 C CA . PHE A 1 105 ? 5.194 23.204 11.368 1.00 41.84 105 PHE A CA 1
ATOM 824 C C . PHE A 1 105 ? 5.599 22.394 10.123 1.00 41.84 105 PHE A C 1
ATOM 826 O O . PHE A 1 105 ? 6.685 21.811 10.082 1.00 41.84 105 PHE A O 1
ATOM 833 N N . PRO A 1 106 ? 4.752 22.362 9.078 1.00 46.06 106 PRO A N 1
ATOM 834 C CA . PRO A 1 106 ? 5.034 21.626 7.851 1.00 46.06 106 PRO A CA 1
ATOM 835 C C . PRO A 1 106 ? 6.099 22.335 6.997 1.00 46.06 106 PRO A C 1
ATOM 837 O O . PRO A 1 106 ? 5.935 23.493 6.617 1.00 46.06 106 PRO A O 1
ATOM 840 N N . LEU A 1 107 ? 7.164 21.621 6.618 1.00 39.97 107 LEU A N 1
ATOM 841 C CA . LEU A 1 107 ? 8.097 22.058 5.571 1.00 39.97 107 LEU A CA 1
ATOM 842 C C . LEU A 1 107 ? 7.436 21.930 4.187 1.00 39.97 107 LEU A C 1
ATOM 844 O O . LEU A 1 107 ? 6.852 20.903 3.832 1.00 39.97 107 LEU A O 1
ATOM 848 N N . THR A 1 108 ? 7.497 22.999 3.397 1.00 51.81 108 THR A N 1
ATOM 849 C CA . THR A 1 108 ? 6.840 23.115 2.091 1.00 51.81 108 THR A CA 1
ATOM 850 C C . THR A 1 108 ? 7.662 22.458 0.968 1.00 51.81 108 THR A C 1
ATOM 852 O O . THR A 1 108 ? 8.750 22.903 0.627 1.00 51.81 108 THR A O 1
ATOM 855 N N . ILE A 1 109 ? 7.105 21.437 0.301 1.00 54.69 109 ILE A N 1
ATOM 856 C CA . ILE A 1 109 ? 7.688 20.735 -0.877 1.00 54.69 109 ILE A CA 1
ATOM 857 C C . ILE A 1 109 ? 7.282 21.410 -2.218 1.00 54.69 109 ILE A C 1
ATOM 859 O O . ILE A 1 109 ? 7.166 20.796 -3.274 1.00 54.69 109 ILE A O 1
ATOM 863 N N . ARG A 1 110 ? 7.030 22.724 -2.226 1.00 49.53 110 ARG A N 1
ATOM 864 C CA . ARG A 1 110 ? 6.308 23.392 -3.334 1.00 49.53 110 ARG A CA 1
ATOM 865 C C . ARG A 1 110 ? 7.159 23.946 -4.489 1.00 49.53 110 ARG A C 1
ATOM 867 O O . ARG A 1 110 ? 6.600 24.622 -5.339 1.00 49.53 110 ARG A O 1
ATOM 874 N N . PHE A 1 111 ? 8.455 23.636 -4.591 1.00 43.56 111 PHE A N 1
ATOM 875 C CA . PHE A 1 111 ? 9.299 24.190 -5.673 1.00 43.56 111 PHE A CA 1
ATOM 876 C C . PHE A 1 111 ? 9.832 23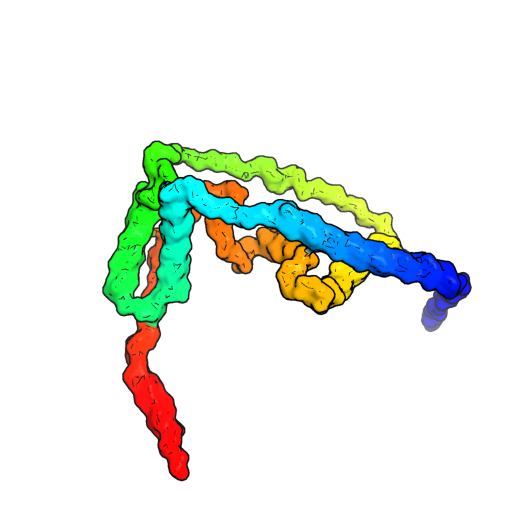.184 -6.708 1.00 43.56 111 PHE A C 1
ATOM 878 O O . PHE A 1 111 ? 10.443 23.599 -7.688 1.00 43.56 111 PHE A O 1
ATOM 885 N N . LYS A 1 112 ? 9.573 21.873 -6.568 1.00 44.84 112 LYS A N 1
ATOM 886 C CA . LYS A 1 112 ? 10.178 20.856 -7.459 1.00 44.84 112 LYS A CA 1
ATOM 887 C C . LYS A 1 112 ? 9.339 20.477 -8.690 1.00 44.84 112 LYS A C 1
ATOM 889 O O . LYS A 1 112 ? 9.915 19.994 -9.657 1.00 44.84 112 LYS A O 1
ATOM 894 N N . SER A 1 113 ? 8.021 20.723 -8.703 1.00 43.19 113 SER A N 1
ATOM 895 C CA . SER A 1 113 ? 7.148 20.382 -9.850 1.00 43.19 113 SER A CA 1
ATOM 896 C C . SER A 1 113 ? 6.878 21.544 -10.818 1.00 43.19 113 SER A C 1
ATOM 898 O O . SER A 1 113 ? 6.176 21.354 -11.806 1.00 43.19 113 SER A O 1
ATOM 900 N N . MET A 1 114 ? 7.414 22.743 -10.554 1.00 41.75 114 MET A N 1
ATOM 901 C CA . MET A 1 114 ? 7.167 23.944 -11.372 1.00 41.75 114 MET A CA 1
ATOM 902 C C . MET A 1 114 ? 8.257 24.193 -12.436 1.00 41.75 114 MET A C 1
ATOM 904 O O . MET A 1 114 ? 8.109 25.076 -13.272 1.00 41.75 114 MET A O 1
ATOM 908 N N . LEU A 1 115 ? 9.323 23.381 -12.457 1.00 44.66 115 LEU A N 1
ATOM 909 C CA . LEU A 1 115 ? 10.430 23.461 -13.425 1.00 44.66 115 LEU A CA 1
ATOM 910 C C . LEU A 1 115 ? 10.514 22.220 -14.333 1.00 44.66 115 LEU A C 1
ATOM 912 O O . LEU A 1 115 ? 11.595 21.709 -14.612 1.00 44.66 115 LEU A O 1
ATOM 916 N N . GLN A 1 116 ? 9.365 21.717 -14.785 1.00 40.12 116 GLN A N 1
ATOM 917 C CA . GLN A 1 116 ? 9.275 20.662 -15.805 1.00 40.12 116 GLN A CA 1
ATOM 918 C C . GLN A 1 116 ? 8.252 21.012 -16.897 1.00 40.12 116 GLN A C 1
ATOM 920 O O . GLN A 1 116 ? 7.418 20.195 -17.277 1.00 40.12 116 GLN A O 1
ATOM 925 N N . SER A 1 117 ? 8.324 22.229 -17.439 1.00 40.50 117 SER A N 1
ATOM 926 C CA . SER A 1 117 ? 7.728 22.541 -18.743 1.00 40.50 117 SER A CA 1
ATOM 927 C C . SER A 1 117 ? 8.789 22.372 -19.835 1.00 40.50 117 SER A C 1
ATOM 929 O O . SER A 1 117 ? 9.631 23.235 -20.072 1.00 40.50 117 SER A O 1
ATOM 931 N N . GLY A 1 118 ? 8.780 21.203 -20.477 1.00 40.47 118 GLY A N 1
ATOM 932 C CA . GLY A 1 118 ? 9.582 20.922 -21.666 1.00 40.47 118 GLY A CA 1
ATOM 933 C C . GLY A 1 118 ? 8.955 21.532 -22.923 1.00 40.47 118 GLY A C 1
ATOM 934 O O . GLY A 1 118 ? 7.744 21.480 -23.115 1.00 40.47 118 GLY A O 1
ATOM 935 N N . VAL A 1 119 ? 9.816 22.116 -23.750 1.00 36.56 119 VAL A N 1
ATOM 936 C CA . VAL A 1 119 ? 9.572 22.839 -25.007 1.00 36.56 119 VAL A CA 1
ATOM 937 C C . VAL A 1 119 ? 8.637 22.101 -25.980 1.00 36.56 119 VAL A C 1
ATOM 939 O O . VAL A 1 119 ? 8.864 20.942 -26.314 1.00 36.56 119 VAL A O 1
ATOM 942 N N . MET A 1 120 ? 7.629 22.814 -26.495 1.00 42.84 120 MET A N 1
ATOM 943 C CA . MET A 1 120 ? 6.805 22.412 -27.640 1.00 42.84 120 MET A CA 1
ATOM 944 C C . MET A 1 120 ? 7.325 23.086 -28.915 1.00 42.84 120 MET A C 1
ATOM 946 O O . MET A 1 120 ? 7.083 24.272 -29.126 1.00 42.84 120 MET A O 1
ATOM 950 N N . THR A 1 121 ? 7.996 22.337 -29.788 1.00 39.19 121 THR A N 1
ATOM 951 C CA . THR A 1 121 ? 8.150 22.698 -31.206 1.00 39.19 121 THR A CA 1
ATOM 952 C C . THR A 1 121 ? 7.201 21.835 -32.028 1.00 39.19 121 THR A C 1
ATOM 954 O O . THR A 1 121 ? 7.354 20.621 -32.136 1.00 39.19 121 THR A O 1
ATOM 957 N N . ARG A 1 122 ? 6.159 22.480 -32.556 1.00 52.53 122 ARG A N 1
ATOM 958 C CA . ARG A 1 122 ? 5.027 21.867 -33.254 1.00 52.53 122 ARG A CA 1
ATOM 959 C C . ARG A 1 122 ? 5.118 22.144 -34.752 1.00 52.53 122 ARG A C 1
ATOM 961 O O . ARG A 1 122 ? 4.238 22.823 -35.248 1.00 52.53 122 ARG A O 1
ATOM 968 N N . ASP A 1 123 ? 6.149 21.640 -35.433 1.00 47.97 123 ASP A N 1
ATOM 969 C CA . ASP A 1 123 ? 6.219 21.667 -36.906 1.00 47.97 123 ASP A CA 1
ATOM 970 C C . ASP A 1 123 ? 7.102 20.533 -37.461 1.00 47.97 123 ASP A C 1
ATOM 972 O O . ASP A 1 123 ? 8.230 20.739 -37.905 1.00 47.97 123 ASP A O 1
ATOM 976 N N . LEU A 1 124 ? 6.573 19.306 -37.450 1.00 49.69 124 LEU A N 1
ATOM 977 C CA . LEU A 1 124 ? 7.074 18.227 -38.303 1.00 49.69 124 LEU A CA 1
ATOM 978 C C . LEU A 1 124 ? 5.884 17.496 -38.936 1.00 49.69 124 LEU A C 1
ATOM 980 O O . LEU A 1 124 ? 4.935 17.124 -38.246 1.00 49.69 124 LEU A O 1
ATOM 984 N N . ASP A 1 125 ? 5.927 17.334 -40.256 1.00 43.84 125 ASP A N 1
ATOM 985 C CA . ASP A 1 125 ? 4.846 16.761 -41.061 1.00 43.84 125 ASP A CA 1
ATOM 986 C C . ASP A 1 125 ? 4.597 15.274 -40.719 1.00 43.84 125 ASP A C 1
ATOM 988 O O . ASP A 1 125 ? 5.519 14.458 -40.684 1.00 43.84 125 ASP A O 1
ATOM 992 N N . VAL A 1 126 ? 3.330 14.917 -40.478 1.00 51.12 126 VAL A N 1
ATOM 993 C CA . VAL A 1 126 ? 2.858 13.637 -39.893 1.00 51.12 126 VAL A CA 1
ATOM 994 C C . VAL A 1 126 ? 2.930 12.464 -40.887 1.00 51.12 126 VAL A C 1
ATOM 996 O O . VAL A 1 126 ? 2.711 11.308 -40.532 1.00 51.12 126 VAL A O 1
ATOM 999 N N . ARG A 1 127 ? 3.211 12.751 -42.162 1.00 48.34 127 ARG A N 1
ATOM 1000 C CA . ARG A 1 127 ? 3.149 11.784 -43.273 1.00 48.34 127 ARG A CA 1
ATOM 1001 C C . ARG A 1 127 ? 4.451 11.030 -43.522 1.00 48.34 127 ARG A C 1
ATOM 1003 O O . ARG A 1 127 ? 4.444 10.008 -44.207 1.00 48.34 127 ARG A O 1
ATOM 1010 N N . TRP A 1 128 ? 5.549 11.494 -42.939 1.00 46.44 128 TRP A N 1
ATOM 1011 C CA . TRP A 1 128 ? 6.823 10.793 -42.968 1.00 46.44 128 TRP A CA 1
ATOM 1012 C C . TRP A 1 128 ? 6.945 10.006 -41.672 1.00 46.44 128 TRP A C 1
ATOM 1014 O O . TRP A 1 128 ? 7.095 10.584 -40.598 1.00 46.44 128 TRP A O 1
ATOM 1024 N N . VAL A 1 129 ? 6.871 8.675 -41.767 1.00 46.34 129 VAL A N 1
ATOM 1025 C CA . VAL A 1 129 ? 7.280 7.782 -40.678 1.00 46.34 129 VAL A CA 1
ATOM 1026 C C . VAL A 1 129 ? 8.768 8.036 -40.459 1.00 46.34 129 VAL A C 1
ATOM 1028 O O . VAL A 1 129 ? 9.626 7.429 -41.095 1.00 46.34 129 VAL A O 1
ATOM 1031 N N . SER A 1 130 ? 9.074 9.005 -39.602 1.00 55.31 130 SER A N 1
ATOM 1032 C CA . SER A 1 130 ? 10.413 9.205 -39.080 1.00 55.31 130 SER A CA 1
ATOM 1033 C C . SER A 1 130 ? 10.842 7.900 -38.411 1.00 55.31 130 SER A C 1
ATOM 1035 O O . SER A 1 130 ? 10.013 7.166 -37.861 1.00 55.31 130 SER A O 1
ATOM 1037 N N . SER A 1 131 ? 12.139 7.600 -38.427 1.00 53.72 131 SER A N 1
ATOM 1038 C CA . SER A 1 131 ? 12.727 6.474 -37.688 1.00 53.72 131 SER A CA 1
ATOM 1039 C C . SER A 1 131 ? 12.266 6.430 -36.220 1.00 53.72 131 SER A C 1
ATOM 1041 O O . SER A 1 131 ? 12.171 5.353 -35.632 1.00 53.72 131 SER A O 1
ATOM 1043 N N . LEU A 1 132 ? 11.875 7.583 -35.662 1.00 54.47 132 LEU A N 1
ATOM 1044 C CA . LEU A 1 132 ? 11.262 7.721 -34.344 1.00 54.47 132 LEU A CA 1
ATOM 1045 C C . LEU A 1 132 ? 9.873 7.054 -34.228 1.00 54.47 132 LEU A C 1
ATOM 1047 O O . LEU A 1 132 ? 9.599 6.387 -33.235 1.00 54.47 132 LEU A O 1
ATOM 1051 N N . SER A 1 133 ? 9.004 7.160 -35.236 1.00 61.22 133 SER A N 1
ATOM 1052 C CA . SER A 1 133 ? 7.680 6.513 -35.245 1.00 61.22 133 SER A CA 1
ATOM 1053 C C . SER A 1 133 ? 7.787 4.991 -35.384 1.00 61.22 133 SER A C 1
ATOM 1055 O O . SER A 1 133 ? 7.054 4.259 -34.721 1.00 61.22 133 SER A O 1
ATOM 1057 N N . TRP A 1 134 ? 8.738 4.500 -36.189 1.00 66.75 134 TRP A N 1
ATOM 1058 C CA . TRP A 1 134 ? 9.031 3.064 -36.292 1.00 66.75 134 TRP A CA 1
ATOM 1059 C C . TRP A 1 134 ? 9.583 2.489 -34.980 1.00 66.75 134 TRP A C 1
ATOM 1061 O O . TRP A 1 134 ? 9.256 1.362 -34.600 1.00 66.75 134 TRP A O 1
ATOM 1071 N N . TYR A 1 135 ? 10.377 3.283 -34.255 1.00 62.38 135 TYR A N 1
ATOM 1072 C CA . TYR A 1 135 ? 10.819 2.953 -32.903 1.00 62.38 135 TYR A CA 1
ATOM 1073 C C . TYR A 1 135 ? 9.643 2.859 -31.924 1.00 62.38 135 TYR A C 1
ATOM 1075 O O . TYR A 1 135 ? 9.531 1.852 -31.235 1.00 62.38 135 TYR A O 1
ATOM 1083 N N . PHE A 1 136 ? 8.727 3.836 -31.894 1.00 64.56 136 PHE A N 1
ATOM 1084 C CA . PHE A 1 136 ? 7.549 3.787 -31.014 1.00 64.56 136 PHE A CA 1
ATOM 1085 C C . PHE A 1 136 ? 6.615 2.604 -31.320 1.00 64.56 136 PHE A C 1
ATOM 1087 O O . PHE A 1 136 ? 6.115 1.972 -30.391 1.00 64.56 136 PHE A O 1
ATOM 1094 N N . LEU A 1 137 ? 6.420 2.251 -32.596 1.00 72.00 137 LEU A N 1
ATOM 1095 C CA . LEU A 1 137 ? 5.655 1.055 -32.972 1.00 72.00 137 LEU A CA 1
ATOM 1096 C C . LEU A 1 137 ? 6.316 -0.235 -32.476 1.00 72.00 137 LEU A C 1
ATOM 1098 O O . LEU A 1 137 ? 5.629 -1.094 -31.929 1.00 72.00 137 LEU A O 1
ATOM 1102 N N . ASN A 1 138 ? 7.641 -0.360 -32.602 1.00 70.19 138 ASN A N 1
ATOM 1103 C CA . ASN A 1 138 ? 8.368 -1.493 -32.025 1.00 70.19 138 ASN A CA 1
ATOM 1104 C C . ASN A 1 138 ? 8.342 -1.469 -30.489 1.00 70.19 138 ASN A C 1
ATOM 1106 O O . ASN A 1 138 ? 8.216 -2.521 -29.872 1.00 70.19 138 ASN A O 1
ATOM 1110 N N . LEU A 1 139 ? 8.400 -0.293 -29.860 1.00 65.31 139 LEU A N 1
ATOM 1111 C CA . LEU A 1 139 ? 8.404 -0.143 -28.405 1.00 65.31 139 LEU A CA 1
ATOM 1112 C C . LEU A 1 139 ? 7.118 -0.677 -27.762 1.00 65.31 139 LEU A C 1
ATOM 1114 O O . LEU A 1 139 ? 7.202 -1.374 -26.756 1.00 65.31 139 LEU A O 1
ATOM 1118 N N . PHE A 1 140 ? 5.951 -0.366 -28.336 1.00 66.56 140 PHE A N 1
ATOM 1119 C CA . PHE A 1 140 ? 4.660 -0.849 -27.834 1.00 66.56 140 PHE A CA 1
ATOM 1120 C C . PHE A 1 140 ? 4.284 -2.224 -28.405 1.00 66.56 140 PHE A C 1
ATOM 1122 O O . PHE A 1 140 ? 3.768 -3.076 -27.687 1.00 66.56 140 PHE A O 1
ATOM 1129 N N . GLY A 1 141 ? 4.583 -2.484 -29.681 1.00 72.44 141 GLY A N 1
ATOM 1130 C CA . GLY A 1 141 ? 4.221 -3.733 -30.356 1.00 72.44 141 GLY A CA 1
ATOM 1131 C C . GLY A 1 141 ? 5.024 -4.949 -29.883 1.00 72.44 141 GLY A C 1
ATOM 1132 O O . GLY A 1 141 ? 4.461 -6.035 -29.728 1.00 72.44 141 GLY A O 1
ATOM 1133 N N . LEU A 1 142 ? 6.318 -4.776 -29.583 1.00 77.06 142 LEU A N 1
ATOM 1134 C CA . LEU A 1 142 ? 7.190 -5.868 -29.130 1.00 77.06 142 LEU A CA 1
ATOM 1135 C C . LEU A 1 142 ? 7.020 -6.212 -27.644 1.00 77.06 142 LEU A C 1
ATOM 1137 O O . LEU A 1 142 ? 7.595 -7.201 -27.192 1.00 77.06 142 LEU A O 1
ATOM 1141 N N . GLN A 1 143 ? 6.218 -5.464 -26.873 1.00 70.44 143 GLN A N 1
ATOM 1142 C CA . GLN A 1 143 ? 5.958 -5.803 -25.465 1.00 70.44 143 GLN A CA 1
ATOM 1143 C C . GLN A 1 143 ? 5.345 -7.200 -25.318 1.00 70.44 143 GLN A C 1
ATOM 1145 O O . GLN A 1 143 ? 5.713 -7.939 -24.410 1.00 70.44 143 GLN A O 1
ATOM 1150 N N . SER A 1 144 ? 4.465 -7.588 -26.245 1.00 74.25 144 SER A N 1
ATOM 1151 C CA . SER A 1 144 ? 3.859 -8.925 -26.292 1.00 74.25 144 SER A CA 1
ATOM 1152 C C . SER A 1 144 ? 4.897 -10.030 -26.531 1.00 74.25 144 SER A C 1
ATOM 1154 O O . SER A 1 144 ? 4.892 -11.052 -25.847 1.00 74.25 144 SER A O 1
ATOM 1156 N N . VAL A 1 145 ? 5.843 -9.786 -27.441 1.00 80.25 145 VAL A N 1
ATOM 1157 C CA . VAL A 1 145 ? 6.954 -10.693 -27.756 1.00 80.25 145 VAL A CA 1
ATOM 1158 C C . VAL A 1 145 ? 7.883 -10.837 -26.551 1.00 80.25 145 VAL A C 1
ATOM 1160 O O . VAL A 1 145 ? 8.229 -11.953 -26.171 1.00 80.25 145 VAL A O 1
ATOM 1163 N N . PHE A 1 146 ? 8.228 -9.734 -25.881 1.00 76.75 146 PHE A N 1
ATOM 1164 C CA . PHE A 1 146 ? 8.987 -9.793 -24.632 1.00 76.75 146 PHE A CA 1
ATOM 1165 C C . PHE A 1 146 ? 8.209 -10.484 -23.508 1.00 76.75 146 PHE A C 1
ATOM 1167 O O . PHE A 1 146 ? 8.823 -11.155 -22.685 1.00 76.75 146 PHE A O 1
ATOM 1174 N N . GLY A 1 147 ? 6.880 -10.352 -23.456 1.00 75.12 147 GLY A N 1
ATOM 1175 C CA . GLY A 1 147 ? 6.030 -11.069 -22.499 1.00 75.12 147 GLY A CA 1
ATOM 1176 C C . GLY A 1 147 ? 6.081 -12.583 -22.698 1.00 75.12 147 GLY A C 1
ATOM 1177 O O . GLY A 1 147 ? 6.163 -13.329 -21.728 1.00 75.12 147 GLY A O 1
ATOM 1178 N N . PHE A 1 148 ? 6.115 -13.034 -23.953 1.00 80.62 148 PHE A N 1
ATOM 1179 C CA . PHE A 1 148 ? 6.259 -14.450 -24.288 1.00 80.62 148 PHE A CA 1
ATOM 1180 C C . PHE A 1 148 ? 7.674 -14.988 -24.015 1.00 80.62 148 PHE A C 1
ATOM 1182 O O . PHE A 1 148 ? 7.819 -16.088 -23.495 1.00 80.62 148 PHE A O 1
ATOM 1189 N N . ILE A 1 149 ? 8.720 -14.218 -24.343 1.00 81.06 149 ILE A N 1
ATOM 1190 C CA . ILE A 1 149 ? 10.122 -14.660 -24.221 1.00 81.06 149 ILE A CA 1
ATOM 1191 C C . ILE A 1 149 ? 10.640 -14.581 -22.775 1.00 81.06 149 ILE A C 1
ATOM 1193 O O . ILE A 1 149 ? 11.373 -15.466 -22.343 1.00 81.06 149 ILE A O 1
ATOM 1197 N N . LEU A 1 150 ? 10.306 -13.514 -22.041 1.00 76.94 150 LEU A N 1
ATOM 1198 C CA . LEU A 1 150 ? 10.868 -13.199 -20.716 1.00 76.94 150 LEU A CA 1
ATOM 1199 C C . LEU A 1 150 ? 9.867 -13.403 -19.563 1.00 76.94 150 LEU A C 1
ATOM 1201 O O . LEU A 1 150 ? 10.246 -13.275 -18.403 1.00 76.94 150 LEU A O 1
ATOM 1205 N N . GLY A 1 151 ? 8.602 -13.716 -19.862 1.00 73.25 151 GLY A N 1
ATOM 1206 C CA . GLY A 1 151 ? 7.534 -13.863 -18.869 1.00 73.25 151 GLY A CA 1
ATOM 1207 C C . GLY A 1 151 ? 6.838 -12.547 -18.491 1.00 73.25 151 GLY A C 1
ATOM 1208 O O . GLY A 1 151 ? 7.187 -11.461 -18.965 1.00 73.25 151 GLY A O 1
ATOM 1209 N N . SER A 1 152 ? 5.816 -12.647 -17.632 1.00 65.50 152 SER A N 1
ATOM 1210 C CA . SER A 1 152 ? 4.924 -11.539 -17.243 1.00 65.50 152 SER A CA 1
ATOM 1211 C C . SER A 1 152 ? 5.583 -10.449 -16.390 1.00 65.50 152 SER A C 1
ATOM 1213 O O . SER A 1 152 ? 5.106 -9.315 -16.389 1.00 65.50 152 SER A O 1
ATOM 1215 N N . ASP A 1 153 ? 6.694 -10.757 -15.719 1.00 63.03 153 ASP A N 1
ATOM 1216 C CA . ASP A 1 153 ? 7.442 -9.830 -14.854 1.00 63.03 153 ASP A CA 1
ATOM 1217 C C . ASP A 1 153 ? 8.646 -9.201 -15.573 1.00 63.03 153 ASP A C 1
ATOM 1219 O O . ASP A 1 153 ? 9.691 -8.912 -14.986 1.00 63.03 153 ASP A O 1
ATOM 1223 N N . ASN A 1 154 ? 8.535 -9.006 -16.887 1.00 68.38 154 ASN A N 1
ATOM 1224 C CA . ASN A 1 154 ? 9.612 -8.404 -17.656 1.00 68.38 154 ASN A CA 1
ATOM 1225 C C . ASN A 1 154 ? 9.718 -6.883 -17.411 1.00 68.38 154 ASN A C 1
ATOM 1227 O O . ASN A 1 154 ? 8.774 -6.185 -17.037 1.00 68.38 154 ASN A O 1
ATOM 1231 N N . ALA A 1 155 ? 10.893 -6.316 -17.681 1.00 59.25 155 ALA A N 1
ATOM 1232 C CA . ALA A 1 155 ? 11.131 -4.887 -17.464 1.00 59.25 155 ALA A CA 1
ATOM 1233 C C . ALA A 1 155 ? 10.401 -3.982 -18.472 1.00 59.25 155 ALA A C 1
ATOM 1235 O O . ALA A 1 155 ? 10.348 -2.765 -18.285 1.00 59.25 155 ALA A O 1
ATOM 1236 N N . ALA A 1 156 ? 9.806 -4.556 -19.522 1.00 53.03 156 ALA A N 1
ATOM 1237 C CA . ALA A 1 156 ? 8.899 -3.826 -20.397 1.00 53.03 156 ALA A CA 1
ATOM 1238 C C . ALA A 1 156 ? 7.595 -3.478 -19.655 1.00 53.03 156 ALA A C 1
ATOM 1240 O O . ALA A 1 156 ? 7.134 -2.338 -19.752 1.00 53.03 156 ALA A O 1
ATOM 1241 N N . ASN A 1 157 ? 7.082 -4.395 -18.823 1.00 57.44 157 ASN A N 1
ATOM 1242 C CA . ASN A 1 157 ? 5.994 -4.118 -17.884 1.00 57.44 157 ASN A CA 1
ATOM 1243 C C . ASN A 1 157 ? 6.405 -3.129 -16.785 1.00 57.44 157 ASN A C 1
ATOM 1245 O O . ASN A 1 157 ? 5.564 -2.354 -16.328 1.00 57.44 157 ASN A O 1
ATOM 1249 N N . HIS A 1 158 ? 7.692 -3.051 -16.416 1.00 56.72 158 HIS A N 1
ATOM 1250 C CA . HIS A 1 158 ? 8.149 -2.016 -15.482 1.00 56.72 158 HIS A CA 1
ATOM 1251 C C . HIS A 1 158 ? 7.930 -0.591 -16.016 1.00 56.72 158 HIS A C 1
ATOM 1253 O O . HIS A 1 158 ? 7.574 0.287 -15.233 1.00 56.72 158 HIS A O 1
ATOM 1259 N N . MET A 1 159 ? 8.043 -0.341 -17.325 1.00 54.44 159 MET A N 1
ATOM 1260 C CA . MET A 1 159 ? 7.775 0.991 -17.892 1.00 54.44 159 MET A CA 1
ATOM 1261 C C . MET A 1 159 ? 6.280 1.346 -17.872 1.00 54.44 159 MET A C 1
ATOM 1263 O O . MET A 1 159 ? 5.926 2.482 -17.563 1.00 54.44 159 MET A O 1
ATOM 1267 N N . ALA A 1 160 ? 5.402 0.364 -18.109 1.00 56.78 160 ALA A N 1
ATOM 1268 C CA . ALA A 1 160 ? 3.959 0.523 -17.927 1.00 56.78 160 ALA A CA 1
ATOM 1269 C C . ALA A 1 160 ? 3.599 0.741 -16.446 1.00 56.78 160 ALA A C 1
ATOM 1271 O O . ALA A 1 160 ? 2.794 1.613 -16.139 1.00 56.78 160 ALA A O 1
ATOM 1272 N N . SER A 1 161 ? 4.256 0.036 -15.516 1.00 55.72 161 SER A N 1
ATOM 1273 C CA . SER A 1 161 ? 4.094 0.247 -14.069 1.00 55.72 161 SER A CA 1
ATOM 1274 C C . SER A 1 161 ? 4.619 1.613 -13.602 1.00 55.72 161 SER A C 1
ATOM 1276 O O . SER A 1 161 ? 4.027 2.237 -12.726 1.00 55.72 161 SER A O 1
ATOM 1278 N N . GLN A 1 162 ? 5.681 2.133 -14.227 1.00 55.34 162 GLN A N 1
ATOM 1279 C CA . GLN A 1 162 ? 6.214 3.469 -13.956 1.00 55.34 162 GLN A CA 1
ATOM 1280 C C . GLN A 1 162 ? 5.290 4.559 -14.519 1.00 55.34 162 GLN A C 1
ATOM 1282 O O . GLN A 1 162 ? 5.066 5.567 -13.854 1.00 55.34 162 GLN A O 1
ATOM 1287 N N . MET A 1 163 ? 4.676 4.348 -15.685 1.00 53.12 163 MET A N 1
ATOM 1288 C CA . MET A 1 163 ? 3.656 5.259 -16.214 1.00 53.12 163 MET A CA 1
ATOM 1289 C C . MET A 1 163 ? 2.334 5.157 -15.425 1.00 53.12 163 MET A C 1
ATOM 1291 O O . MET A 1 163 ? 1.672 6.167 -15.208 1.00 53.12 163 MET A O 1
ATOM 1295 N N . ALA A 1 164 ? 2.001 3.981 -14.883 1.00 51.62 164 ALA A N 1
ATOM 1296 C CA . ALA A 1 164 ? 0.905 3.807 -13.928 1.00 51.62 164 ALA A CA 1
ATOM 1297 C C . ALA A 1 164 ? 1.203 4.463 -12.566 1.00 51.62 164 ALA A C 1
ATOM 1299 O O . ALA A 1 164 ? 0.280 4.939 -11.913 1.00 51.62 164 ALA A O 1
ATOM 1300 N N . SER A 1 165 ? 2.477 4.585 -12.168 1.00 46.25 165 SER A N 1
ATOM 1301 C CA . SER A 1 165 ? 2.883 5.352 -10.976 1.00 46.25 165 SER A CA 1
ATOM 1302 C C . SER A 1 165 ? 2.700 6.869 -11.129 1.00 46.25 165 SER A C 1
ATOM 1304 O O . SER A 1 165 ? 2.721 7.591 -10.135 1.00 46.25 165 SER A O 1
ATOM 1306 N N . MET A 1 166 ? 2.466 7.350 -12.358 1.00 43.94 166 MET A N 1
ATOM 1307 C CA . MET A 1 166 ? 2.049 8.726 -12.647 1.00 43.94 166 MET A CA 1
ATOM 1308 C C . MET A 1 166 ? 0.533 8.939 -12.506 1.00 43.94 166 MET A C 1
ATOM 1310 O O . MET A 1 166 ? 0.086 10.081 -12.599 1.00 43.94 166 MET A O 1
ATOM 1314 N N . ASN A 1 167 ? -0.254 7.882 -12.257 1.00 40.78 167 ASN A N 1
ATOM 1315 C CA . ASN A 1 167 ? -1.671 7.991 -11.922 1.00 40.78 167 ASN A CA 1
ATOM 1316 C C . ASN A 1 167 ? -1.867 7.820 -10.398 1.00 40.78 167 ASN A C 1
ATOM 1318 O O . ASN A 1 167 ? -1.712 6.707 -9.891 1.00 40.78 167 ASN A O 1
ATOM 1322 N N . PRO A 1 168 ? -2.245 8.876 -9.650 1.00 45.25 168 PRO A N 1
ATOM 1323 C CA . PRO A 1 168 ? -2.389 8.827 -8.189 1.00 45.25 168 PRO A CA 1
ATOM 1324 C C . PRO A 1 168 ? -3.463 7.860 -7.660 1.00 45.25 168 PRO A C 1
ATOM 1326 O O . PRO A 1 168 ? -3.586 7.698 -6.451 1.00 45.25 168 PRO A O 1
ATOM 1329 N N . ALA A 1 169 ? -4.263 7.241 -8.534 1.00 43.72 169 ALA A N 1
ATOM 1330 C CA . ALA A 1 169 ? -5.473 6.515 -8.153 1.00 43.72 169 ALA A CA 1
ATOM 1331 C C . ALA A 1 169 ? -5.338 4.979 -8.062 1.00 43.72 169 ALA A C 1
ATOM 1333 O O . ALA A 1 169 ? -6.290 4.337 -7.631 1.00 43.72 169 ALA A O 1
ATOM 1334 N N . ALA A 1 170 ? -4.216 4.361 -8.467 1.00 39.72 170 ALA A N 1
ATOM 1335 C CA . ALA A 1 170 ? -4.203 2.908 -8.729 1.00 39.72 170 ALA A CA 1
ATOM 1336 C C . ALA A 1 170 ? -3.025 2.095 -8.151 1.00 39.72 170 ALA A C 1
ATOM 1338 O O . ALA A 1 170 ? -2.803 0.961 -8.567 1.00 39.72 170 ALA A O 1
ATOM 1339 N N . GLY A 1 171 ? -2.284 2.607 -7.166 1.00 43.03 171 GLY A N 1
ATOM 1340 C CA . GLY A 1 171 ? -1.201 1.837 -6.547 1.00 43.03 171 GLY A CA 1
ATOM 1341 C C . GLY A 1 171 ? -0.935 2.253 -5.112 1.00 43.03 171 GLY A C 1
ATOM 1342 O O . GLY A 1 171 ? -0.138 3.154 -4.869 1.00 43.03 171 GLY A O 1
ATOM 1343 N N . ILE A 1 172 ? -1.576 1.576 -4.155 1.00 41.47 172 ILE A N 1
ATOM 1344 C CA . ILE A 1 172 ? -1.260 1.696 -2.728 1.00 41.47 172 ILE A CA 1
ATOM 1345 C C . ILE A 1 172 ? 0.094 1.014 -2.508 1.00 41.47 172 ILE A C 1
ATOM 1347 O O . ILE A 1 172 ? 0.174 -0.145 -2.116 1.00 41.47 172 ILE A O 1
ATOM 1351 N N . ASN A 1 173 ? 1.174 1.732 -2.804 1.00 46.84 173 ASN A N 1
ATOM 1352 C CA . ASN A 1 173 ? 2.487 1.449 -2.251 1.00 46.84 173 ASN A CA 1
ATOM 1353 C C . ASN A 1 173 ? 2.740 2.540 -1.199 1.00 46.84 173 ASN A C 1
ATOM 1355 O O . ASN A 1 173 ? 3.220 3.616 -1.554 1.00 46.84 173 ASN A O 1
ATOM 1359 N N . PRO A 1 174 ? 2.407 2.304 0.088 1.00 51.03 174 PRO A N 1
ATOM 1360 C CA . PRO A 1 174 ? 2.471 3.322 1.147 1.00 51.03 174 PRO A CA 1
ATOM 1361 C C . PRO A 1 174 ? 3.894 3.786 1.495 1.00 51.03 174 PRO A C 1
ATOM 1363 O O . PRO A 1 174 ? 4.087 4.547 2.432 1.00 51.03 174 PRO A O 1
ATOM 1366 N N . PHE A 1 175 ? 4.900 3.280 0.779 1.00 53.56 175 PHE A N 1
ATOM 1367 C CA . PHE A 1 175 ? 6.325 3.460 1.046 1.00 53.56 175 PHE A CA 1
ATOM 1368 C C . PHE A 1 175 ? 7.048 4.099 -0.141 1.00 53.56 175 PHE A C 1
ATOM 1370 O O . PHE A 1 175 ? 8.168 3.720 -0.485 1.00 53.56 175 PHE A O 1
ATOM 1377 N N . GLN A 1 176 ? 6.404 5.067 -0.798 1.00 53.62 176 GLN A N 1
ATOM 1378 C CA . GLN A 1 176 ? 7.079 5.863 -1.814 1.00 53.62 176 GLN A CA 1
ATOM 1379 C C . GLN A 1 176 ? 8.166 6.724 -1.138 1.00 53.62 176 GLN A C 1
ATOM 1381 O O . GLN A 1 176 ? 7.867 7.432 -0.172 1.00 53.62 176 GLN A O 1
ATOM 1386 N N . PRO A 1 177 ? 9.432 6.667 -1.593 1.00 44.78 177 PRO A N 1
ATOM 1387 C CA . PRO A 1 177 ? 10.505 7.439 -0.979 1.00 44.78 177 PRO A CA 1
ATOM 1388 C C . PRO A 1 177 ? 10.217 8.942 -1.102 1.00 44.78 177 PRO A C 1
ATOM 1390 O O . PRO A 1 177 ? 10.227 9.490 -2.202 1.00 44.78 177 PRO A O 1
ATOM 1393 N N . GLY A 1 178 ? 9.959 9.597 0.035 1.00 56.19 178 GLY A N 1
ATOM 1394 C CA . GLY A 1 178 ? 9.773 11.050 0.128 1.00 56.19 178 GLY A CA 1
ATOM 1395 C C . GLY A 1 178 ? 8.450 11.539 0.731 1.00 56.19 178 GLY A C 1
ATOM 1396 O O . GLY A 1 178 ? 8.269 12.751 0.812 1.00 56.19 178 GLY A O 1
ATOM 1397 N N . GLN A 1 179 ? 7.533 10.659 1.152 1.00 64.38 179 GLN A N 1
ATOM 1398 C CA . GLN A 1 179 ? 6.363 11.064 1.948 1.00 64.38 179 GLN A CA 1
ATOM 1399 C C . GLN A 1 179 ? 6.658 10.983 3.451 1.00 64.38 179 GLN A C 1
ATOM 1401 O O . GLN A 1 179 ? 7.186 9.979 3.925 1.00 64.38 179 GLN A O 1
ATOM 1406 N N . ASP A 1 180 ? 6.302 12.037 4.193 1.00 76.06 180 ASP A N 1
ATOM 1407 C CA . ASP A 1 180 ? 6.437 12.075 5.654 1.00 76.06 180 ASP A CA 1
ATOM 1408 C C . ASP A 1 180 ? 5.514 11.016 6.295 1.00 76.06 180 ASP A C 1
ATOM 1410 O O . ASP A 1 180 ? 4.295 11.090 6.091 1.00 76.06 180 ASP A O 1
ATOM 1414 N N . PRO A 1 181 ? 6.037 10.065 7.096 1.00 78.62 181 PRO A N 1
ATOM 1415 C CA . PRO A 1 181 ? 5.233 8.991 7.685 1.00 78.62 181 PRO A CA 1
ATOM 1416 C C . PRO A 1 181 ? 4.066 9.491 8.549 1.00 78.62 181 PRO A C 1
ATOM 1418 O O . PRO A 1 181 ? 2.984 8.914 8.521 1.00 78.62 181 PRO A O 1
ATOM 1421 N N . ASP A 1 182 ? 4.245 10.603 9.267 1.00 83.62 182 ASP A N 1
ATOM 1422 C CA . ASP A 1 182 ? 3.206 11.199 10.123 1.00 83.62 182 ASP A CA 1
ATOM 1423 C C . ASP A 1 182 ? 1.973 11.644 9.319 1.00 83.62 182 ASP A C 1
ATOM 1425 O O . ASP A 1 182 ? 0.838 11.394 9.717 1.00 83.62 182 ASP A O 1
ATOM 1429 N N . LYS A 1 183 ? 2.178 12.210 8.123 1.00 84.62 183 LYS A N 1
ATOM 1430 C CA . LYS A 1 183 ? 1.071 12.597 7.235 1.00 84.62 183 LYS A CA 1
ATOM 1431 C C . LYS A 1 183 ? 0.315 11.379 6.712 1.00 84.62 183 LYS A C 1
ATOM 1433 O O . LYS A 1 183 ? -0.899 11.443 6.557 1.00 84.62 183 LYS A O 1
ATOM 1438 N N . LEU A 1 184 ? 1.026 10.280 6.451 1.00 84.56 184 LEU A N 1
ATOM 1439 C CA . LEU A 1 184 ? 0.415 9.018 6.027 1.00 84.56 184 LEU A CA 1
ATOM 1440 C C . LEU A 1 184 ? -0.419 8.382 7.140 1.00 84.56 184 LEU A C 1
ATOM 1442 O O . LEU A 1 184 ? -1.466 7.806 6.867 1.00 84.56 184 LEU A O 1
ATOM 1446 N N . TYR A 1 185 ? 0.013 8.504 8.393 1.00 88.19 185 TYR A N 1
ATOM 1447 C CA . TYR A 1 185 ? -0.783 8.045 9.526 1.00 88.19 185 TYR A CA 1
ATOM 1448 C C . TYR A 1 185 ? -2.012 8.905 9.775 1.00 88.19 185 TYR A C 1
ATOM 1450 O O . TYR A 1 185 ? -3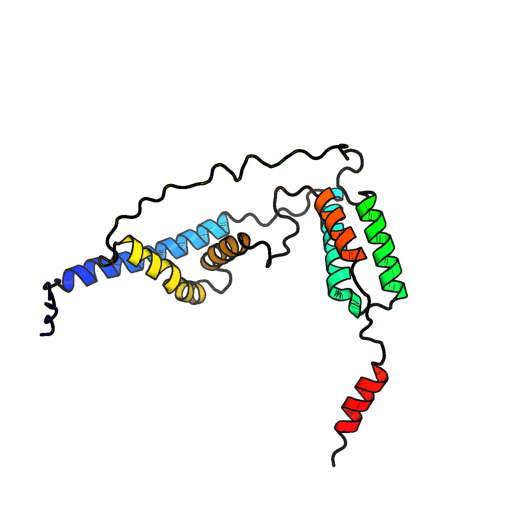.071 8.360 10.068 1.00 88.19 185 TYR A O 1
ATOM 1458 N N . GLN A 1 186 ? -1.891 10.225 9.645 1.00 87.75 186 GLN A N 1
ATOM 1459 C CA . GLN A 1 186 ? -3.028 11.132 9.795 1.00 87.75 186 GLN A CA 1
ATOM 1460 C C . GLN A 1 186 ? -4.074 10.890 8.707 1.00 87.75 186 GLN A C 1
ATOM 1462 O O . GLN A 1 186 ? -5.249 10.735 9.026 1.00 87.75 186 GLN A O 1
ATOM 1467 N N . SER A 1 187 ? -3.649 10.746 7.448 1.00 88.06 187 SER A N 1
ATOM 1468 C CA . SER A 1 187 ? -4.579 10.432 6.362 1.00 88.06 187 SER A CA 1
ATOM 1469 C C . SER A 1 187 ? -5.238 9.064 6.541 1.00 88.06 187 SER A C 1
ATOM 1471 O O . SER A 1 187 ? -6.431 8.919 6.286 1.00 88.06 187 SER A O 1
ATOM 1473 N N . GLU A 1 188 ? -4.508 8.055 7.025 1.00 88.50 188 GLU A N 1
ATOM 1474 C CA . GLU A 1 188 ? -5.111 6.752 7.309 1.00 88.50 188 GLU A CA 1
ATOM 1475 C C . GLU A 1 188 ? -6.038 6.785 8.534 1.00 88.50 188 GLU A C 1
ATOM 1477 O O . GLU A 1 188 ? -7.035 6.066 8.552 1.00 88.50 188 GLU A O 1
ATOM 1482 N N . ALA A 1 189 ? -5.775 7.636 9.530 1.00 89.81 189 ALA A N 1
ATOM 1483 C CA . ALA A 1 189 ? -6.687 7.856 10.651 1.00 89.81 189 ALA A CA 1
ATOM 1484 C C . ALA A 1 189 ? -8.014 8.471 10.183 1.00 89.81 189 ALA A C 1
ATOM 1486 O O . ALA A 1 189 ? -9.070 7.935 10.514 1.00 89.81 189 ALA A O 1
ATOM 1487 N N . GLU A 1 190 ? -7.961 9.520 9.355 1.00 89.81 190 GLU A N 1
ATOM 1488 C CA . GLU A 1 190 ? -9.148 10.130 8.736 1.00 89.81 190 GLU A CA 1
ATOM 1489 C C . GLU A 1 190 ? -9.922 9.105 7.897 1.00 89.81 190 GLU A C 1
ATOM 1491 O O . GLU A 1 190 ? -11.138 8.968 8.032 1.00 89.81 190 GLU A O 1
ATOM 1496 N N . ASN A 1 191 ? -9.215 8.309 7.087 1.00 90.81 191 ASN A N 1
ATOM 1497 C CA . ASN A 1 191 ? -9.838 7.241 6.308 1.00 90.81 191 ASN A CA 1
ATOM 1498 C C . ASN A 1 191 ? -10.549 6.220 7.203 1.00 90.81 191 ASN A C 1
ATOM 1500 O O . ASN A 1 191 ? -11.640 5.781 6.858 1.00 90.81 191 ASN A O 1
ATOM 1504 N N . LEU A 1 192 ? -9.937 5.816 8.322 1.00 89.50 192 LEU A N 1
ATOM 1505 C CA . LEU A 1 192 ? -10.529 4.854 9.252 1.00 89.50 192 LEU A CA 1
ATOM 1506 C C . LEU A 1 192 ? -11.764 5.418 9.962 1.00 89.50 192 LEU A C 1
ATOM 1508 O O . LEU A 1 192 ? -12.704 4.664 10.213 1.00 89.50 192 LEU A O 1
ATOM 1512 N N . GLU A 1 193 ? -11.785 6.713 10.278 1.00 88.88 193 GLU A N 1
ATOM 1513 C CA . GLU A 1 193 ? -12.917 7.368 10.943 1.00 88.88 193 GLU A CA 1
ATOM 1514 C C . GLU A 1 193 ? -14.186 7.370 10.084 1.00 88.88 193 GLU A C 1
ATOM 1516 O O . GLU A 1 193 ? -15.273 7.147 10.619 1.00 88.88 193 GLU A O 1
ATOM 1521 N N . VAL A 1 194 ? -14.038 7.540 8.767 1.00 89.62 194 VAL A N 1
ATOM 1522 C CA . VAL A 1 194 ? -15.152 7.608 7.804 1.00 89.62 194 VAL A CA 1
ATOM 1523 C C . VAL A 1 194 ? -15.746 6.229 7.475 1.00 89.62 194 VAL A C 1
ATOM 1525 O O . VAL A 1 194 ? -16.820 6.142 6.886 1.00 89.62 194 VAL A O 1
ATOM 1528 N N . ILE A 1 195 ? -15.094 5.126 7.856 1.00 88.06 195 ILE A N 1
ATOM 1529 C CA . ILE A 1 195 ? -15.587 3.781 7.528 1.00 88.06 195 ILE A CA 1
ATOM 1530 C C . ILE A 1 195 ? -16.858 3.454 8.308 1.00 88.06 195 ILE A C 1
ATOM 1532 O O . ILE A 1 195 ? -16.855 3.342 9.540 1.00 88.06 195 ILE A O 1
ATOM 1536 N N . GLU A 1 196 ? -17.913 3.161 7.555 1.00 88.06 196 GLU A N 1
ATOM 1537 C CA . GLU A 1 196 ? -19.099 2.482 8.056 1.00 88.06 196 GLU A CA 1
ATOM 1538 C C . GLU A 1 196 ? -18.847 0.973 8.134 1.00 88.06 196 GLU A C 1
ATOM 1540 O O . GLU A 1 196 ? -18.424 0.328 7.170 1.00 88.06 196 GLU A O 1
ATOM 1545 N N . HIS A 1 197 ? -19.084 0.398 9.313 1.00 92.06 197 HIS A N 1
ATOM 1546 C CA . HIS A 1 197 ? -18.921 -1.034 9.534 1.00 92.06 197 HIS A CA 1
ATOM 1547 C C . HIS A 1 197 ? -20.193 -1.789 9.154 1.00 92.06 197 HIS A C 1
ATOM 1549 O O . HIS A 1 197 ? -21.276 -1.470 9.640 1.00 92.06 197 HIS A O 1
ATOM 1555 N N . PHE A 1 198 ? -20.037 -2.826 8.335 1.00 90.19 198 PHE A N 1
ATOM 1556 C CA . PHE A 1 198 ? -21.057 -3.840 8.092 1.00 90.19 198 PHE A CA 1
ATOM 1557 C C . PHE A 1 198 ? -20.422 -5.215 8.294 1.00 90.19 198 PHE A C 1
ATOM 1559 O O . PHE A 1 198 ? -19.293 -5.432 7.860 1.00 90.19 198 PHE A O 1
ATOM 1566 N N . CYS A 1 199 ? -21.119 -6.150 8.936 1.00 91.56 199 CYS A N 1
ATOM 1567 C CA . CYS A 1 199 ? -20.615 -7.504 9.135 1.00 91.56 199 CYS A CA 1
ATOM 1568 C C . CYS A 1 199 ? -21.267 -8.453 8.124 1.00 91.56 199 CYS A C 1
ATOM 1570 O O . CYS A 1 199 ? -22.486 -8.556 8.039 1.00 91.56 199 CYS A O 1
ATOM 1572 N N . ILE A 1 200 ? -20.456 -9.186 7.360 1.00 90.75 200 ILE A N 1
ATOM 1573 C CA . ILE A 1 200 ? -20.945 -10.198 6.412 1.00 90.75 200 ILE A CA 1
ATOM 1574 C C . ILE A 1 200 ? -21.576 -11.371 7.159 1.00 90.75 200 ILE A C 1
ATOM 1576 O O . ILE A 1 200 ? -22.422 -12.054 6.599 1.00 90.75 200 ILE A O 1
ATOM 1580 N N . LEU A 1 201 ? -21.189 -11.635 8.406 1.00 89.25 201 LEU A N 1
ATOM 1581 C CA . LEU A 1 201 ? -21.765 -12.740 9.175 1.00 89.25 201 LEU A CA 1
ATOM 1582 C C . LEU A 1 201 ? -23.209 -12.457 9.610 1.00 89.25 201 LEU A C 1
ATOM 1584 O O . LEU A 1 201 ? -23.920 -13.397 9.946 1.00 89.25 201 LEU A O 1
ATOM 1588 N N . ASP A 1 202 ? -23.669 -11.207 9.535 1.00 88.31 202 ASP A N 1
ATOM 1589 C CA . ASP A 1 202 ? -25.043 -10.861 9.884 1.00 88.31 202 ASP A CA 1
ATOM 1590 C C . ASP A 1 202 ? -26.007 -11.488 8.867 1.00 88.31 202 ASP A C 1
ATOM 1592 O O . ASP A 1 202 ? -25.896 -11.268 7.656 1.00 88.31 202 ASP A O 1
ATOM 1596 N N . GLY A 1 203 ? -26.942 -12.308 9.350 1.00 89.25 203 GLY A N 1
ATOM 1597 C CA . GLY A 1 203 ? -27.931 -13.005 8.525 1.00 89.25 203 GLY A CA 1
ATOM 1598 C C . GLY A 1 203 ? -27.341 -14.085 7.609 1.00 89.25 203 GLY A C 1
ATOM 1599 O O . GLY A 1 203 ? -27.843 -14.326 6.503 1.00 89.25 203 GLY A O 1
ATOM 1600 N N . VAL A 1 204 ? -26.197 -14.668 7.988 1.00 91.81 204 VAL A N 1
ATOM 1601 C CA . VAL A 1 204 ? -25.549 -15.725 7.200 1.00 91.81 204 VAL A CA 1
ATOM 1602 C C . VAL A 1 204 ? -26.364 -17.012 7.225 1.00 91.81 204 VAL A C 1
ATOM 1604 O O . VAL A 1 204 ? -26.433 -17.705 6.210 1.00 91.81 204 VAL A O 1
ATOM 1607 N N . GLU A 1 205 ? -27.031 -17.295 8.338 1.00 91.75 205 GLU A N 1
ATOM 1608 C CA . GLU A 1 205 ? -27.884 -18.456 8.538 1.00 91.75 205 GLU A CA 1
ATOM 1609 C C . GLU A 1 205 ? -29.019 -18.478 7.512 1.00 91.75 205 GLU A C 1
ATOM 1611 O O . GLU A 1 205 ? -29.189 -19.472 6.802 1.00 91.75 205 GLU A O 1
ATOM 1616 N N . GLU A 1 206 ? -29.741 -17.367 7.348 1.00 93.19 206 GLU A N 1
ATOM 1617 C CA . GLU A 1 206 ? -30.846 -17.257 6.396 1.00 93.19 206 GLU A CA 1
ATOM 1618 C C . GLU A 1 206 ? -30.359 -17.389 4.953 1.00 93.19 206 GLU A C 1
ATOM 1620 O O . GLU A 1 206 ? -30.980 -18.091 4.152 1.00 93.19 206 GLU A O 1
ATOM 1625 N N . ARG A 1 207 ? -29.224 -16.765 4.605 1.00 91.44 207 ARG A N 1
ATOM 1626 C CA . ARG A 1 207 ? -28.655 -16.859 3.249 1.00 91.44 207 ARG A CA 1
ATOM 1627 C C . ARG A 1 207 ? -28.220 -18.276 2.906 1.00 91.44 207 ARG A C 1
ATOM 1629 O O . ARG A 1 207 ? -28.453 -18.742 1.789 1.00 91.44 207 ARG A O 1
ATOM 1636 N N . VAL A 1 208 ? -27.593 -18.965 3.858 1.00 93.38 208 VAL A N 1
ATOM 1637 C CA . VAL A 1 208 ? -27.164 -20.355 3.689 1.00 93.38 208 VAL A CA 1
ATOM 1638 C C . VAL A 1 208 ? -28.385 -21.261 3.545 1.00 93.38 208 VAL A C 1
ATOM 1640 O O . VAL A 1 208 ? -28.445 -22.054 2.602 1.00 93.38 208 VAL A O 1
ATOM 1643 N N . LEU A 1 209 ? -29.387 -21.114 4.414 1.00 91.56 209 LEU A N 1
ATOM 1644 C CA . LEU A 1 209 ? -30.628 -21.884 4.334 1.00 91.56 209 LEU A CA 1
ATOM 1645 C C . LEU A 1 209 ? -31.364 -21.645 3.013 1.00 91.56 209 LEU A C 1
ATOM 1647 O O . LEU A 1 209 ? -31.774 -22.614 2.380 1.00 91.56 209 LEU A O 1
ATOM 1651 N N . ALA A 1 210 ? -31.468 -20.399 2.543 1.00 91.75 210 ALA A N 1
ATOM 1652 C CA . ALA A 1 210 ? -32.082 -20.071 1.257 1.00 91.75 210 ALA A CA 1
ATOM 1653 C C . ALA A 1 210 ? -31.343 -20.723 0.075 1.00 91.75 210 ALA A C 1
ATOM 1655 O O . ALA A 1 210 ? -31.973 -21.313 -0.807 1.00 91.75 210 ALA A O 1
ATOM 1656 N N . HIS A 1 211 ? -30.007 -20.685 0.081 1.00 90.75 211 HIS A N 1
ATOM 1657 C CA . HIS A 1 211 ? -29.188 -21.297 -0.966 1.00 90.75 211 HIS A CA 1
ATOM 1658 C C . HIS A 1 211 ? -29.380 -22.823 -1.045 1.00 90.75 211 HIS A C 1
ATOM 1660 O O . HIS A 1 211 ? -29.484 -23.384 -2.137 1.00 90.75 211 HIS A O 1
ATOM 1666 N N . TYR A 1 212 ? -29.456 -23.514 0.098 1.00 89.62 212 TYR A N 1
ATOM 1667 C CA . TYR A 1 212 ? -29.672 -24.966 0.121 1.00 89.62 212 TYR A CA 1
ATOM 1668 C C . TYR A 1 212 ? -31.140 -25.372 -0.059 1.00 89.62 212 TYR A C 1
ATOM 1670 O O . TYR A 1 212 ? -31.405 -26.428 -0.634 1.00 89.62 212 TYR A O 1
ATOM 1678 N N . ALA A 1 213 ? -32.096 -24.544 0.367 1.00 84.44 213 ALA A N 1
ATOM 1679 C CA . ALA A 1 213 ? -33.519 -24.774 0.135 1.00 84.44 213 ALA A CA 1
ATOM 1680 C C . ALA A 1 213 ? -33.868 -24.714 -1.363 1.00 84.44 213 ALA A C 1
ATOM 1682 O O . ALA A 1 213 ? -34.601 -25.574 -1.843 1.00 84.44 213 ALA A O 1
ATOM 1683 N N . GLY A 1 214 ? -33.273 -23.783 -2.121 1.00 73.69 214 GLY A N 1
ATOM 1684 C CA . GLY A 1 214 ? -33.467 -23.666 -3.574 1.00 73.69 214 GLY A CA 1
ATOM 1685 C C . GLY A 1 214 ? -32.869 -24.807 -4.411 1.00 73.69 214 GLY A C 1
ATOM 1686 O O . GLY A 1 214 ? -33.205 -24.943 -5.582 1.00 73.69 214 GLY A O 1
ATOM 1687 N N . ARG A 1 215 ? -32.004 -25.654 -3.831 1.00 64.69 215 ARG A N 1
ATOM 1688 C CA . ARG A 1 215 ? -31.437 -26.845 -4.493 1.00 64.69 215 ARG A CA 1
ATOM 1689 C C . ARG A 1 215 ? -32.300 -28.102 -4.367 1.00 64.69 215 ARG A C 1
ATOM 1691 O O . ARG A 1 215 ? -31.990 -29.095 -5.019 1.00 64.69 215 ARG A O 1
ATOM 1698 N N . LYS A 1 216 ? -33.361 -28.091 -3.551 1.00 55.59 216 LYS A N 1
ATOM 1699 C CA . LYS A 1 216 ? -34.320 -29.204 -3.459 1.00 55.59 216 LYS A CA 1
ATOM 1700 C C . LYS A 1 216 ? -35.362 -29.117 -4.585 1.00 55.59 216 LYS A C 1
ATOM 1702 O O . LYS A 1 216 ? -36.542 -28.934 -4.315 1.00 55.59 216 LYS A O 1
ATOM 1707 N N . SER A 1 217 ? -34.921 -29.275 -5.830 1.00 52.31 217 SER A N 1
ATOM 1708 C CA . SER A 1 217 ? -35.793 -29.725 -6.922 1.00 52.31 217 SER A CA 1
ATOM 1709 C C . SER A 1 217 ? -35.411 -31.166 -7.236 1.00 52.31 217 SER A C 1
ATOM 1711 O O . SER A 1 217 ? -34.325 -31.411 -7.762 1.00 52.31 217 SER A O 1
ATOM 1713 N N . TYR A 1 218 ? -36.271 -32.095 -6.816 1.00 49.59 2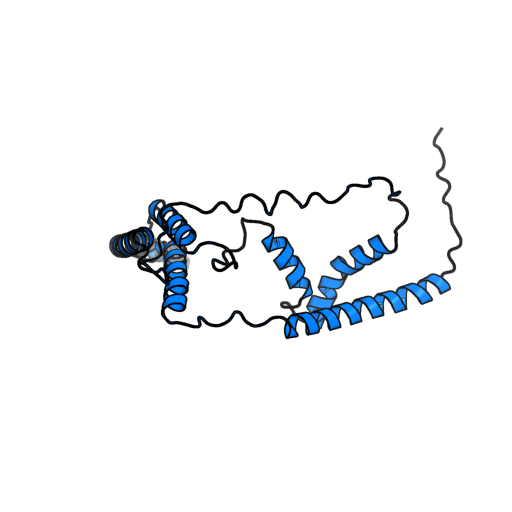18 TYR A N 1
ATOM 1714 C CA . TYR A 1 218 ? -36.325 -33.454 -7.356 1.00 49.59 218 TYR A CA 1
ATOM 1715 C C . TYR A 1 218 ? -36.994 -33.426 -8.729 1.00 49.59 218 TYR A C 1
ATOM 1717 O O . TYR A 1 218 ? -37.913 -32.590 -8.899 1.00 49.59 218 TYR A O 1
#

pLDDT: mean 70.73, std 17.79, range [35.88, 94.62]

Secondary structure (DSSP, 8-state):
-------------HHHHHHHHHHHHHHHHHHHHHHHHHHHHH-PPPPPPSSHHHHHHHHHHHHHHHHHHTGGGS-HHHHHHHHHHHHHHHHTTTTSS-TT---SSPPP-TTSSSS----------TTS--HHHHHHHHHHHTHHHHHHHH-TT-HHHHHHHHHHTTSTTS---TT-TT--HHHHHHHHHHHHHTPPP--TTTTHHHHHHHHHHTT---

Organism: Aspergillus niger (NCBI:txid5061)